Protein AF-A0A6G0VZL3-F1 (afdb_monomer_lite)

Structure (mmCIF, N/CA/C/O backbone):
data_AF-A0A6G0VZL3-F1
#
_entry.id   AF-A0A6G0VZL3-F1
#
loop_
_atom_site.group_PDB
_atom_site.id
_atom_site.type_symbol
_atom_site.label_atom_id
_atom_site.label_alt_id
_atom_site.label_comp_id
_atom_site.label_asym_id
_atom_site.label_entity_id
_atom_site.label_seq_id
_atom_site.pdbx_PDB_ins_code
_atom_site.Cartn_x
_atom_site.Cartn_y
_atom_site.Cartn_z
_atom_site.occupancy
_atom_site.B_iso_or_equiv
_atom_site.auth_seq_id
_atom_site.auth_comp_id
_atom_site.auth_asym_id
_atom_site.auth_atom_id
_atom_site.pdbx_PDB_model_num
ATOM 1 N N . MET A 1 1 ? -15.038 46.737 46.329 1.00 30.20 1 MET A N 1
ATOM 2 C CA . MET A 1 1 ? -15.921 46.418 47.470 1.00 30.20 1 MET A CA 1
ATOM 3 C C . MET A 1 1 ? -16.254 44.936 47.405 1.00 30.20 1 MET A C 1
ATOM 5 O O . MET A 1 1 ? -16.603 44.481 46.324 1.00 30.20 1 MET A O 1
ATOM 9 N N . ASN A 1 2 ? -16.141 44.219 48.527 1.00 24.53 2 ASN A N 1
ATOM 10 C CA . ASN A 1 2 ? -16.920 42.991 48.788 1.00 24.53 2 ASN A CA 1
ATOM 11 C C . ASN A 1 2 ? -18.352 43.444 49.217 1.00 24.53 2 ASN A C 1
ATOM 13 O O . ASN A 1 2 ? -18.581 44.652 49.253 1.00 24.53 2 ASN A O 1
ATOM 17 N N . ILE A 1 3 ? -19.378 42.653 49.559 1.00 25.34 3 ILE A N 1
ATOM 18 C CA . ILE A 1 3 ? -19.582 41.279 50.084 1.00 25.34 3 ILE A CA 1
ATOM 19 C C . ILE A 1 3 ? -21.007 40.865 49.574 1.00 25.34 3 ILE A C 1
ATOM 21 O O . ILE A 1 3 ? -21.801 41.769 49.330 1.00 25.34 3 ILE A O 1
ATOM 25 N N . ASN A 1 4 ? -21.465 39.622 49.350 1.00 24.47 4 ASN A N 1
ATOM 26 C CA . ASN A 1 4 ? -21.020 38.259 49.693 1.00 24.47 4 ASN A CA 1
ATOM 27 C C . ASN A 1 4 ? -21.232 37.268 48.514 1.00 24.47 4 ASN A C 1
ATOM 29 O O . ASN A 1 4 ? -21.628 37.666 47.421 1.00 24.47 4 ASN A O 1
ATOM 33 N N . MET A 1 5 ? -21.027 35.969 48.760 1.00 29.50 5 MET A N 1
ATOM 34 C CA . MET A 1 5 ? -21.657 34.854 48.028 1.00 29.50 5 MET A CA 1
ATOM 35 C C . MET A 1 5 ? -23.050 34.535 48.616 1.00 29.50 5 MET A C 1
ATOM 37 O O . MET A 1 5 ? -23.315 34.920 49.750 1.00 29.50 5 MET A O 1
ATOM 41 N N . ASP A 1 6 ? -23.908 33.799 47.897 1.00 27.42 6 ASP A N 1
ATOM 42 C CA . ASP A 1 6 ? -24.479 32.535 48.412 1.00 27.42 6 ASP A CA 1
ATOM 43 C C . ASP A 1 6 ? -25.372 31.789 47.395 1.00 27.42 6 ASP A C 1
ATOM 45 O O . ASP A 1 6 ? -26.105 32.383 46.612 1.00 27.42 6 ASP A O 1
ATOM 49 N N . ASN A 1 7 ? -25.263 30.457 47.444 1.00 26.42 7 ASN A N 1
ATOM 50 C CA . ASN A 1 7 ? -26.203 29.392 47.048 1.00 26.42 7 ASN A CA 1
ATOM 51 C C . ASN A 1 7 ? -27.332 29.671 46.025 1.00 26.42 7 ASN A C 1
ATOM 53 O O . ASN A 1 7 ? -28.348 30.258 46.376 1.00 26.42 7 ASN A O 1
ATOM 57 N N . VAL A 1 8 ? -27.277 28.989 44.868 1.00 28.73 8 VAL A N 1
ATOM 58 C CA . VAL A 1 8 ? -28.117 27.789 44.613 1.00 28.73 8 VAL A CA 1
ATOM 59 C C . VAL A 1 8 ? -27.324 26.800 43.749 1.00 28.73 8 VAL A C 1
ATOM 61 O O . VAL A 1 8 ? -26.915 27.115 42.634 1.00 28.73 8 VAL A O 1
ATOM 64 N N . SER A 1 9 ? -27.146 25.574 44.237 1.00 28.59 9 SER A N 1
ATOM 65 C CA . SER A 1 9 ? -26.712 24.426 43.435 1.00 28.59 9 SER A CA 1
ATOM 66 C C . SER A 1 9 ? -27.901 23.832 42.674 1.00 28.59 9 SER A C 1
ATOM 68 O O . SER A 1 9 ? -28.906 23.513 43.309 1.00 28.59 9 SER A O 1
ATOM 70 N N . ASN A 1 10 ? -27.795 23.606 41.361 1.00 25.89 10 ASN A N 1
ATOM 71 C CA . ASN A 1 10 ? -28.756 22.747 40.665 1.00 25.89 10 ASN A CA 1
ATOM 72 C C . ASN A 1 10 ? -28.083 21.919 39.557 1.00 25.89 10 ASN A C 1
ATOM 74 O O . ASN A 1 10 ? -27.634 22.450 38.540 1.00 25.89 10 ASN A O 1
ATOM 78 N N . THR A 1 11 ? -27.977 20.612 39.786 1.00 27.34 11 THR A N 1
ATOM 79 C CA . THR A 1 11 ? -27.352 19.637 38.888 1.00 27.34 11 THR A CA 1
ATOM 80 C C . THR A 1 11 ? -28.386 19.060 37.929 1.00 27.34 11 THR A C 1
ATOM 82 O O . THR A 1 11 ? -29.084 18.105 38.263 1.00 27.34 11 THR A O 1
ATOM 85 N N . ASN A 1 12 ? -28.459 19.599 36.710 1.00 27.58 12 ASN A N 1
ATOM 86 C CA . ASN A 1 12 ? -29.264 19.000 35.642 1.00 27.58 12 ASN A CA 1
ATOM 87 C C . ASN A 1 12 ? -28.555 17.766 35.059 1.00 27.58 12 ASN A C 1
ATOM 89 O O . ASN A 1 12 ? -27.941 17.824 33.991 1.00 27.58 12 ASN A O 1
ATOM 93 N N . GLU A 1 13 ? -28.652 16.640 35.764 1.00 26.14 13 GLU A N 1
ATOM 94 C CA . GLU A 1 13 ? -28.339 15.326 35.207 1.00 26.14 13 GLU A CA 1
ATOM 95 C C . GLU A 1 13 ? -29.316 15.007 34.068 1.00 26.14 13 GLU A C 1
ATOM 97 O O . GLU A 1 13 ? -30.516 14.832 34.280 1.00 26.14 13 GLU A O 1
ATOM 102 N N . ILE A 1 14 ? -28.811 14.900 32.835 1.00 27.08 14 ILE A N 1
ATOM 103 C CA . ILE A 1 14 ? -29.608 14.385 31.716 1.00 27.08 14 ILE A CA 1
ATOM 104 C C . ILE A 1 14 ? -29.635 12.860 31.836 1.00 27.08 14 ILE A C 1
ATOM 106 O O . ILE A 1 14 ? -28.826 12.150 31.236 1.00 27.08 14 ILE A O 1
ATOM 110 N N . HIS A 1 15 ? -30.559 12.362 32.659 1.00 25.23 15 HIS A N 1
ATOM 111 C CA . HIS A 1 15 ? -30.769 10.935 32.866 1.00 25.23 15 HIS A CA 1
ATOM 112 C C . HIS A 1 15 ? -31.232 10.286 31.555 1.00 25.23 15 HIS A C 1
ATOM 114 O O . HIS A 1 15 ? -32.381 10.418 31.133 1.00 25.23 15 HIS A O 1
ATOM 120 N N . MET A 1 16 ? -30.319 9.572 30.895 1.00 26.88 16 MET A N 1
ATOM 121 C CA . MET A 1 16 ? -30.614 8.826 29.675 1.00 26.88 16 MET A CA 1
ATOM 122 C C . MET A 1 16 ? -31.465 7.603 30.035 1.00 26.88 16 MET A C 1
ATOM 124 O O . MET A 1 16 ? -30.937 6.585 30.476 1.00 26.88 16 MET A O 1
ATOM 128 N N . GLN A 1 17 ? -32.786 7.729 29.914 1.00 26.56 17 GLN A N 1
ATOM 129 C CA . GLN A 1 17 ? -33.712 6.628 30.175 1.00 26.56 17 GLN A CA 1
ATOM 130 C C . GLN A 1 17 ? -33.553 5.523 29.122 1.00 26.56 17 GLN A C 1
ATOM 132 O O . GLN A 1 17 ? -33.434 5.789 27.924 1.00 26.56 17 GLN A O 1
ATOM 137 N N . SER A 1 18 ? -33.553 4.275 29.585 1.00 28.95 18 SER A N 1
ATOM 138 C CA . SER A 1 18 ? -33.571 3.084 28.740 1.00 28.95 18 SER A CA 1
ATOM 139 C C . SER A 1 18 ? -34.909 2.962 28.012 1.00 28.95 18 SER A C 1
ATOM 141 O O . SER A 1 18 ? -35.965 3.034 28.636 1.00 28.95 18 SER A O 1
ATOM 143 N N . TYR A 1 19 ? -34.869 2.734 26.700 1.00 25.84 19 TYR A N 1
ATOM 144 C CA . TYR A 1 19 ? -36.066 2.410 25.927 1.00 25.84 19 TYR A CA 1
ATOM 145 C C . TYR A 1 19 ? -36.422 0.930 26.114 1.00 25.84 19 TYR A C 1
ATOM 147 O O . TYR A 1 19 ? -35.770 0.065 25.528 1.00 25.84 19 TYR A O 1
ATOM 155 N N . ASP A 1 20 ? -37.460 0.652 26.906 1.00 26.70 20 ASP A N 1
ATOM 156 C CA . ASP A 1 20 ? -38.077 -0.678 26.988 1.00 26.70 20 ASP A CA 1
ATOM 157 C C . ASP A 1 20 ? -38.641 -1.095 25.624 1.00 26.70 20 ASP A C 1
ATOM 159 O O . ASP A 1 20 ? -39.434 -0.373 25.012 1.00 26.70 20 ASP A O 1
ATOM 163 N N . VAL A 1 21 ? -38.287 -2.297 25.167 1.00 32.31 21 VAL A N 1
ATOM 164 C CA . VAL A 1 21 ? -38.702 -2.847 23.862 1.00 32.31 21 VAL A CA 1
ATOM 165 C C . VAL A 1 21 ? -39.960 -3.729 24.004 1.00 32.31 21 VAL A C 1
ATOM 167 O O . VAL A 1 21 ? -40.172 -4.654 23.232 1.00 32.31 21 VAL A O 1
ATOM 170 N N . ASP A 1 22 ? -40.825 -3.421 24.980 1.00 29.67 22 ASP A N 1
ATOM 171 C CA . ASP A 1 22 ? -41.949 -4.278 25.410 1.00 29.67 22 ASP A CA 1
ATOM 172 C C . ASP A 1 22 ? -43.322 -3.566 25.459 1.00 29.67 22 ASP A C 1
ATOM 174 O O . ASP A 1 22 ? -44.226 -3.944 26.207 1.00 29.67 22 ASP A O 1
ATOM 178 N N . LYS A 1 23 ? -43.526 -2.518 24.644 1.00 31.98 23 LYS A N 1
ATOM 179 C CA . LYS A 1 23 ? -44.846 -1.862 24.477 1.00 31.98 23 LYS A CA 1
ATOM 180 C C . LYS A 1 23 ? -45.216 -1.559 23.023 1.00 31.98 23 LYS A C 1
ATOM 182 O O . LYS A 1 23 ? -45.474 -0.414 22.660 1.00 31.98 23 LYS A O 1
ATOM 187 N N . VAL A 1 24 ? -45.356 -2.609 22.214 1.00 28.69 24 VAL A N 1
ATOM 188 C CA . VAL A 1 24 ? -46.152 -2.561 20.973 1.00 28.69 24 VAL A CA 1
ATOM 189 C C . VAL A 1 24 ? -47.329 -3.524 21.105 1.00 28.69 24 VAL A C 1
ATOM 191 O O . VAL A 1 24 ? -47.203 -4.717 20.848 1.00 28.69 24 VAL A O 1
ATOM 194 N N . LYS A 1 25 ? -48.490 -3.002 21.516 1.00 26.22 25 LYS A N 1
ATOM 195 C CA . LYS A 1 25 ? -49.752 -3.744 21.419 1.00 26.22 25 LYS A CA 1
ATOM 196 C C . LYS A 1 25 ? -50.228 -3.718 19.968 1.00 26.22 25 LYS A C 1
ATOM 198 O O . LYS A 1 25 ? -50.640 -2.666 19.488 1.00 26.22 25 LYS A O 1
ATOM 203 N N . PHE A 1 26 ? -50.215 -4.869 19.307 1.00 26.48 26 PHE A N 1
ATOM 204 C CA . PHE A 1 26 ? -51.142 -5.123 18.208 1.00 26.48 26 PHE A CA 1
ATOM 205 C C . PHE A 1 26 ? -52.427 -5.699 18.802 1.00 26.48 26 PHE A C 1
ATOM 207 O O . PHE A 1 26 ? -52.364 -6.599 19.638 1.00 26.48 26 PHE A O 1
ATOM 214 N N . ASN A 1 27 ? -53.577 -5.160 18.397 1.00 25.50 27 ASN A N 1
ATOM 215 C CA . ASN A 1 27 ? -54.857 -5.785 18.705 1.00 25.50 27 ASN A CA 1
ATOM 216 C C . ASN A 1 27 ? -55.031 -7.007 17.797 1.00 25.50 27 ASN A C 1
ATOM 218 O O . ASN A 1 27 ? -54.726 -6.944 16.606 1.00 25.50 27 ASN A O 1
ATOM 222 N N . SER A 1 28 ? -55.506 -8.097 18.384 1.00 27.16 28 SER A N 1
ATOM 223 C CA . SER A 1 28 ? -55.937 -9.312 17.703 1.00 27.16 28 SER A CA 1
ATOM 224 C C . SER A 1 28 ? -57.426 -9.242 17.386 1.00 27.16 28 SER A C 1
ATOM 226 O O . SER A 1 28 ? -58.188 -8.883 18.279 1.00 27.16 28 SER A O 1
ATOM 228 N N . ASP A 1 29 ? -57.808 -9.702 16.200 1.00 26.36 29 ASP A N 1
ATOM 229 C CA . ASP A 1 29 ? -59.111 -10.309 15.921 1.00 26.36 29 ASP A CA 1
ATOM 230 C C . ASP A 1 29 ? -58.825 -11.523 15.005 1.00 26.36 29 ASP A C 1
ATOM 232 O O . ASP A 1 29 ? -58.351 -11.320 13.889 1.00 26.36 29 ASP A O 1
ATOM 236 N N . ASP A 1 30 ? -59.014 -12.731 15.554 1.00 30.23 30 ASP A N 1
ATOM 237 C CA . ASP A 1 30 ? -59.263 -14.079 14.979 1.00 30.23 30 ASP A CA 1
ATOM 238 C C . ASP A 1 30 ? -58.441 -14.593 13.753 1.00 30.23 30 ASP A C 1
ATOM 240 O O . ASP A 1 30 ? -58.058 -13.861 12.847 1.00 30.23 30 ASP A O 1
ATOM 244 N N . ASP A 1 31 ? -58.077 -15.878 13.622 1.00 28.98 31 ASP A N 1
ATOM 245 C CA . ASP A 1 31 ? -58.579 -17.124 14.238 1.00 28.98 31 ASP A CA 1
ATOM 246 C C . ASP A 1 31 ? -57.445 -18.029 14.793 1.00 28.98 31 ASP A C 1
ATOM 248 O O . ASP A 1 31 ? -56.284 -17.941 14.378 1.00 28.98 31 ASP A O 1
ATOM 252 N N . GLU A 1 32 ? -57.781 -18.957 15.697 1.00 31.05 32 GLU A N 1
ATOM 253 C CA . GLU A 1 32 ? -56.842 -19.933 16.285 1.00 31.05 32 GLU A CA 1
ATOM 254 C C . GLU A 1 32 ? -56.638 -21.208 15.435 1.00 31.05 32 GLU A C 1
ATOM 256 O O . GLU A 1 32 ? -57.596 -21.754 14.893 1.00 31.05 32 GLU A O 1
ATO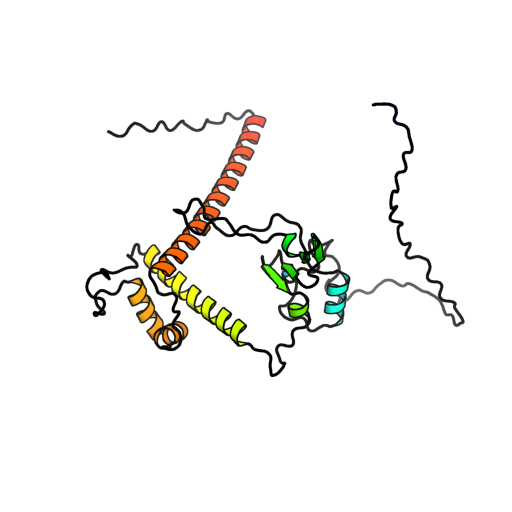M 261 N N . ASN A 1 33 ? -55.438 -21.819 15.499 1.00 26.55 33 ASN A N 1
ATOM 262 C CA . ASN A 1 33 ? -55.341 -23.188 16.049 1.00 26.55 33 ASN A CA 1
ATOM 263 C C . ASN A 1 33 ? -53.921 -23.611 16.508 1.00 26.55 33 ASN A C 1
ATOM 265 O O . ASN A 1 33 ? -53.009 -23.729 15.697 1.00 26.55 33 ASN A O 1
ATOM 269 N N . SER A 1 34 ? -53.808 -23.910 17.808 1.00 27.92 34 SER A N 1
ATOM 270 C CA . SER A 1 34 ? -52.896 -24.841 18.510 1.00 27.92 34 SER A CA 1
ATOM 271 C C . SER A 1 34 ? -51.388 -24.947 18.176 1.00 27.92 34 SER A C 1
ATOM 273 O O . SER A 1 34 ? -50.944 -25.244 17.069 1.00 27.92 34 SER A O 1
ATOM 275 N N . LEU A 1 35 ? -50.585 -24.864 19.244 1.00 29.64 35 LEU A N 1
ATOM 276 C CA . LEU A 1 35 ? -49.149 -25.158 19.294 1.00 29.64 35 LEU A CA 1
ATOM 277 C C . LEU A 1 35 ? -48.867 -26.655 19.512 1.00 29.64 35 LEU A C 1
ATOM 279 O O . LEU A 1 35 ? -49.327 -27.224 20.499 1.00 29.64 35 LEU A O 1
ATOM 283 N N . VAL A 1 36 ? -47.941 -27.236 18.740 1.00 23.78 36 VAL A N 1
ATOM 284 C CA . VAL A 1 36 ? -47.080 -28.334 19.229 1.00 23.78 36 VAL A CA 1
ATOM 285 C C . VAL A 1 36 ? -45.640 -28.112 18.762 1.00 23.78 36 VAL A C 1
ATOM 287 O O . VAL A 1 36 ? -45.358 -28.092 17.568 1.00 23.78 36 VAL A O 1
ATOM 290 N N . LEU A 1 37 ? -44.713 -27.986 19.714 1.00 28.03 37 LEU A N 1
ATOM 291 C CA . LEU A 1 37 ? -43.274 -28.063 19.455 1.00 28.03 37 LEU A CA 1
ATOM 292 C C . LEU A 1 37 ? -42.836 -29.534 19.478 1.00 28.03 37 LEU A C 1
ATOM 294 O O . LEU A 1 37 ? -42.772 -30.136 20.549 1.00 28.03 37 LEU A O 1
ATOM 298 N N . SER A 1 38 ? -42.488 -30.100 18.322 1.00 23.31 38 SER A N 1
ATOM 299 C CA . SER A 1 38 ? -41.781 -31.383 18.226 1.00 23.31 38 SER A CA 1
ATOM 300 C C . SER A 1 38 ? -40.348 -31.170 17.725 1.00 23.31 38 SER A C 1
ATOM 302 O O . SER A 1 38 ? -40.099 -30.531 16.706 1.00 23.31 38 SER A O 1
ATOM 304 N N . TYR A 1 39 ? -39.383 -31.675 18.492 1.00 27.69 39 TYR A N 1
ATOM 305 C CA . TYR A 1 39 ? -37.952 -31.621 18.180 1.00 27.69 39 TYR A CA 1
ATOM 306 C C . TYR A 1 39 ? -37.543 -32.812 17.287 1.00 27.69 39 TYR A C 1
ATOM 308 O O . TYR A 1 39 ? -38.234 -33.829 17.278 1.00 27.69 39 TYR A O 1
ATOM 316 N N . SER A 1 40 ? -36.382 -32.723 16.618 1.00 25.64 40 SER A N 1
ATOM 317 C CA . SER A 1 40 ? -35.859 -33.649 15.580 1.00 25.64 40 SER A CA 1
ATOM 318 C C . SER A 1 40 ? -36.644 -33.636 14.246 1.00 25.64 40 SER A C 1
ATOM 320 O O . SER A 1 40 ? -37.841 -33.386 14.224 1.00 25.64 40 SER A O 1
ATOM 322 N N . SER A 1 41 ? -36.030 -33.833 13.071 1.00 27.77 41 SER A N 1
ATOM 323 C CA . SER A 1 41 ? -34.711 -34.430 12.764 1.00 27.77 41 SER A CA 1
ATOM 324 C C . SER A 1 41 ? -33.693 -33.475 12.109 1.00 27.77 41 SER A C 1
ATOM 326 O O . SER A 1 41 ? -34.048 -32.401 11.635 1.00 27.77 41 SER A O 1
ATOM 328 N N . ILE A 1 42 ? -32.410 -33.873 12.099 1.00 35.28 42 ILE A N 1
ATOM 329 C CA . ILE A 1 42 ? -31.257 -33.046 11.690 1.00 35.28 42 ILE A CA 1
ATOM 330 C C . ILE A 1 42 ? -30.569 -33.608 10.429 1.00 35.28 42 ILE A C 1
ATOM 332 O O . ILE A 1 42 ? -29.870 -34.614 10.516 1.00 35.28 42 ILE A O 1
ATOM 336 N N . SER A 1 43 ? -30.707 -32.896 9.306 1.00 30.80 43 SER A N 1
ATOM 337 C CA . SER A 1 43 ? -29.836 -32.873 8.106 1.00 30.80 43 SER A CA 1
ATOM 338 C C . SER A 1 43 ? -30.459 -31.879 7.098 1.00 30.80 43 SER A C 1
ATOM 340 O O . SER A 1 43 ? -31.668 -31.896 6.907 1.00 30.80 43 SER A O 1
ATOM 342 N N . ASP A 1 44 ? -29.783 -30.915 6.460 1.00 29.42 44 ASP A N 1
ATOM 343 C CA . ASP A 1 44 ? -28.348 -30.631 6.318 1.00 29.42 44 ASP A CA 1
ATOM 344 C C . ASP A 1 44 ? -28.032 -29.126 6.499 1.00 29.42 44 ASP A C 1
ATOM 346 O O . ASP A 1 44 ? -27.878 -28.378 5.531 1.00 29.42 44 ASP A O 1
ATOM 350 N N . VAL A 1 45 ? -27.884 -28.650 7.742 1.00 32.06 45 VAL A N 1
ATOM 351 C CA . VAL A 1 45 ? -27.449 -27.263 8.016 1.00 32.06 45 VAL A CA 1
ATOM 352 C C . VAL A 1 45 ? -25.987 -27.241 8.458 1.00 32.06 45 VAL A C 1
ATOM 354 O O . VAL A 1 45 ? -25.676 -27.369 9.641 1.00 32.06 45 VAL A O 1
ATOM 357 N N . LYS A 1 46 ? -25.067 -27.020 7.509 1.00 33.56 46 LYS A N 1
ATOM 358 C CA . LYS A 1 46 ? -23.655 -26.730 7.817 1.00 33.56 46 LYS A CA 1
ATOM 359 C C . LYS A 1 46 ? -23.481 -25.288 8.309 1.00 33.56 46 LYS A C 1
ATOM 361 O O . LYS A 1 46 ? -23.119 -24.395 7.552 1.00 33.56 46 LYS A O 1
ATOM 366 N N . THR A 1 47 ? -23.761 -25.115 9.599 1.00 34.81 47 THR A N 1
ATOM 367 C CA . THR A 1 47 ? -23.125 -24.176 10.540 1.00 34.81 47 THR A CA 1
ATOM 368 C C . THR A 1 47 ? -22.838 -22.753 10.037 1.00 34.81 47 THR A C 1
ATOM 370 O O . THR A 1 47 ? -21.727 -22.442 9.624 1.00 34.81 47 THR A O 1
ATOM 373 N N . TYR A 1 48 ? -23.805 -21.848 10.223 1.00 38.78 48 TYR A N 1
ATOM 374 C CA . TYR A 1 48 ? -23.581 -20.392 10.215 1.00 38.78 48 TYR A CA 1
ATOM 375 C C . TYR A 1 48 ? -24.342 -19.694 11.358 1.00 38.78 48 TYR A C 1
ATOM 377 O O . TYR A 1 48 ? -25.169 -18.815 11.127 1.00 38.78 48 TYR A O 1
ATOM 385 N N . ASN A 1 49 ? -24.088 -20.122 12.602 1.00 45.34 49 ASN A N 1
ATOM 386 C CA . ASN A 1 49 ? -24.488 -19.395 13.818 1.00 45.34 49 ASN A CA 1
ATOM 387 C C . ASN A 1 49 ? -23.743 -19.931 15.065 1.00 45.34 49 ASN A C 1
ATOM 389 O O . ASN A 1 49 ? -24.336 -20.587 15.915 1.00 45.34 49 ASN A O 1
ATOM 393 N N . SER A 1 50 ? -22.426 -19.698 15.160 1.00 44.84 50 SER A N 1
ATOM 394 C CA . SER A 1 50 ? -21.656 -19.963 16.393 1.00 44.84 50 SER A CA 1
ATOM 395 C C . SER A 1 50 ? -20.343 -19.161 16.502 1.00 44.84 50 SER A C 1
ATOM 397 O O . SER A 1 50 ? -19.401 -19.619 17.145 1.00 44.84 50 SER A O 1
ATOM 399 N N . ASP A 1 51 ? -20.271 -17.963 15.913 1.00 40.97 51 ASP A N 1
ATOM 400 C CA . ASP A 1 51 ? -19.147 -17.043 16.142 1.00 40.97 51 ASP A CA 1
ATOM 401 C C . ASP A 1 51 ? -19.556 -15.939 17.121 1.00 40.97 51 ASP A C 1
ATOM 403 O O . ASP A 1 51 ? -20.384 -15.072 16.826 1.00 40.97 51 ASP A O 1
ATOM 407 N N . LEU A 1 52 ? -18.960 -15.995 18.312 1.00 40.38 52 LEU A N 1
ATOM 408 C CA . LEU A 1 52 ? -19.096 -15.008 19.380 1.00 40.38 52 LEU A CA 1
ATOM 409 C C . LEU A 1 52 ? -18.684 -13.614 18.893 1.00 40.38 52 LEU A C 1
ATOM 411 O O . LEU A 1 52 ? -17.583 -13.462 18.375 1.00 40.38 52 LEU A O 1
ATOM 415 N N . ILE A 1 53 ? -19.536 -12.608 19.142 1.00 52.69 53 ILE A N 1
ATOM 416 C CA . ILE A 1 53 ? -19.208 -11.177 19.355 1.00 52.69 53 ILE A CA 1
ATOM 417 C C . ILE A 1 53 ? -17.905 -10.715 18.659 1.00 52.69 53 ILE A C 1
ATOM 419 O O . ILE A 1 53 ? -16.971 -10.241 19.309 1.00 52.69 53 ILE A O 1
ATOM 423 N N . THR A 1 54 ? -17.793 -10.889 17.334 1.00 67.69 54 THR A N 1
ATOM 424 C CA . THR A 1 54 ? -16.498 -10.641 16.676 1.00 67.69 54 THR A CA 1
ATOM 425 C C . THR A 1 54 ? -16.187 -9.147 16.707 1.00 67.69 54 THR A C 1
ATOM 427 O O . THR A 1 54 ? -17.009 -8.327 16.288 1.00 67.69 54 THR A O 1
ATOM 430 N N . ALA A 1 55 ? -15.001 -8.778 17.199 1.00 84.69 55 ALA A N 1
ATOM 431 C CA . ALA A 1 55 ? -14.585 -7.382 17.276 1.00 84.69 55 ALA A CA 1
ATOM 432 C C . ALA A 1 55 ? -14.696 -6.730 15.889 1.00 84.69 55 ALA A C 1
ATOM 434 O O . ALA A 1 55 ? -14.136 -7.241 14.920 1.00 84.69 55 ALA A O 1
ATOM 435 N N . PHE A 1 56 ? -15.448 -5.629 15.795 1.00 90.94 56 PHE A N 1
ATOM 436 C CA . PHE A 1 56 ? -15.777 -4.935 14.541 1.00 90.94 56 PHE A CA 1
ATOM 437 C C . PHE A 1 56 ? -16.555 -5.831 13.541 1.00 90.94 56 PHE A C 1
ATOM 439 O O . PHE A 1 56 ? -16.013 -6.263 12.522 1.00 90.94 56 PHE A O 1
ATOM 446 N N . PRO A 1 57 ? -17.837 -6.159 13.804 1.00 91.56 57 PRO A N 1
ATOM 447 C CA . PRO A 1 57 ? -18.599 -7.122 12.996 1.00 91.56 57 PRO A CA 1
ATOM 448 C C . PRO A 1 57 ? -18.929 -6.622 11.577 1.00 91.56 57 PRO A C 1
ATOM 450 O O . PRO A 1 57 ? -19.207 -7.424 10.691 1.00 91.56 57 PRO A O 1
ATOM 453 N N . THR A 1 58 ? -18.874 -5.308 11.343 1.00 94.12 58 THR A N 1
ATOM 454 C CA . THR A 1 58 ? -19.080 -4.667 10.032 1.00 94.12 58 THR A CA 1
ATOM 455 C C . THR A 1 58 ? -17.775 -4.328 9.306 1.00 94.12 58 THR A C 1
ATOM 457 O O . THR A 1 58 ? -17.797 -3.601 8.307 1.00 94.12 58 THR A O 1
ATOM 460 N N . ASP A 1 59 ? -16.633 -4.852 9.772 1.00 94.44 59 ASP A N 1
ATOM 461 C CA . ASP A 1 59 ? -15.355 -4.697 9.078 1.00 94.44 59 ASP A CA 1
ATOM 462 C C . ASP A 1 59 ? -15.420 -5.333 7.684 1.00 94.44 59 ASP A C 1
ATOM 464 O O . ASP A 1 59 ? -15.650 -6.533 7.524 1.00 94.44 59 ASP A O 1
ATOM 468 N N . ARG A 1 60 ? -15.170 -4.510 6.663 1.00 94.56 60 ARG A N 1
ATOM 469 C CA . ARG A 1 60 ? -15.097 -4.910 5.256 1.00 94.56 60 ARG A CA 1
ATOM 470 C C . ARG A 1 60 ? -14.187 -6.119 4.988 1.00 94.56 60 ARG A C 1
ATOM 472 O O . ARG A 1 60 ? -14.440 -6.821 4.011 1.00 94.56 60 ARG A O 1
ATOM 479 N N . GLY A 1 61 ? -13.146 -6.356 5.788 1.00 92.94 61 GLY A N 1
ATOM 480 C CA . GLY A 1 61 ? -12.242 -7.500 5.610 1.00 92.94 61 GLY A CA 1
ATOM 481 C C . GLY A 1 61 ? -12.914 -8.865 5.757 1.00 92.94 61 GLY A C 1
ATOM 482 O O . GLY A 1 61 ? -12.483 -9.822 5.119 1.00 92.94 61 GLY A O 1
ATOM 483 N N . LYS A 1 62 ? -14.029 -8.934 6.492 1.00 93.00 62 LYS A N 1
ATOM 484 C CA . LYS A 1 62 ? -14.805 -10.161 6.746 1.00 93.00 62 LYS A CA 1
ATOM 485 C C . LYS A 1 62 ? -15.748 -10.549 5.601 1.00 93.00 62 LYS A C 1
ATOM 487 O O . LYS A 1 62 ? -16.531 -11.487 5.731 1.00 93.00 62 LYS A O 1
ATOM 492 N N . PHE A 1 63 ? -15.711 -9.823 4.483 1.00 93.75 63 PHE A N 1
ATOM 493 C CA . PHE A 1 63 ? -16.669 -9.946 3.386 1.00 93.75 63 PHE A CA 1
ATOM 494 C C . PHE A 1 63 ? -15.991 -9.912 2.008 1.00 93.75 63 PHE A C 1
ATOM 496 O O . PHE A 1 63 ? -14.879 -9.417 1.831 1.00 93.75 63 PHE A O 1
ATOM 503 N N . SER A 1 64 ? -16.711 -10.374 0.984 1.00 90.12 64 SER A N 1
ATOM 504 C CA . SER A 1 64 ? -16.292 -10.267 -0.417 1.00 90.12 64 SER A CA 1
ATOM 505 C C . SER A 1 64 ? -16.143 -8.805 -0.881 1.00 90.12 64 SER A C 1
ATOM 507 O O . SER A 1 64 ? -16.871 -7.911 -0.440 1.00 90.12 64 SER A O 1
ATOM 509 N N . GLU A 1 65 ? -15.234 -8.540 -1.839 1.00 85.31 65 GLU A N 1
ATOM 510 C CA . GLU A 1 65 ? -14.967 -7.166 -2.322 1.00 85.31 65 GLU A CA 1
ATOM 511 C C . GLU A 1 65 ? -16.229 -6.472 -2.874 1.00 85.31 65 GLU A C 1
ATOM 513 O O . GLU A 1 65 ? -16.355 -5.247 -2.785 1.00 85.31 65 GLU A O 1
ATOM 518 N N . THR A 1 66 ? -17.151 -7.273 -3.418 1.00 87.44 66 THR A N 1
ATOM 519 C CA . THR A 1 66 ? -18.494 -6.880 -3.852 1.00 87.44 66 THR A CA 1
ATOM 520 C C . THR A 1 66 ? -19.528 -7.697 -3.079 1.00 87.44 66 THR A C 1
ATOM 522 O O . THR A 1 66 ? -19.417 -8.922 -3.011 1.00 87.44 66 THR A O 1
ATOM 525 N N . ILE A 1 67 ? -20.553 -7.035 -2.537 1.00 90.88 67 ILE A N 1
ATOM 526 C CA . ILE A 1 67 ? -21.729 -7.685 -1.943 1.00 90.88 67 ILE A CA 1
ATOM 527 C C . ILE A 1 67 ? -22.913 -7.517 -2.898 1.00 90.88 67 ILE A C 1
ATOM 529 O O . ILE A 1 67 ? -23.259 -6.394 -3.269 1.00 90.88 67 ILE A O 1
ATOM 533 N N . ASN A 1 68 ? -23.569 -8.624 -3.251 1.00 89.62 68 ASN A N 1
ATOM 534 C CA . ASN A 1 68 ? -24.775 -8.620 -4.092 1.00 89.62 68 ASN A CA 1
ATOM 535 C C . ASN A 1 68 ? -26.071 -8.754 -3.270 1.00 89.62 68 ASN A C 1
ATOM 537 O O . ASN A 1 68 ? -27.087 -8.170 -3.629 1.00 89.62 68 ASN A O 1
ATOM 541 N N . ASN A 1 69 ? -26.037 -9.473 -2.143 1.00 93.06 69 ASN A N 1
ATOM 542 C CA . ASN A 1 69 ? -27.213 -9.743 -1.311 1.00 93.06 69 ASN A CA 1
ATOM 543 C C . ASN A 1 69 ? -27.707 -8.470 -0.587 1.00 93.06 69 ASN A C 1
ATOM 545 O O . ASN A 1 69 ? -27.007 -7.921 0.266 1.00 93.06 69 ASN A O 1
ATOM 549 N N . ALA A 1 70 ? -28.922 -8.013 -0.909 1.00 93.94 70 ALA A N 1
ATOM 550 C CA . ALA A 1 70 ? -29.515 -6.800 -0.340 1.00 93.94 70 ALA A CA 1
ATOM 551 C C . ALA A 1 70 ? -29.810 -6.910 1.169 1.00 93.94 70 ALA A C 1
ATOM 553 O O . ALA A 1 70 ? -29.585 -5.950 1.908 1.00 93.94 70 ALA A O 1
ATOM 554 N N . ASN A 1 71 ? -30.231 -8.085 1.648 1.00 95.56 71 ASN A N 1
ATOM 555 C CA . ASN A 1 71 ? -30.484 -8.325 3.072 1.00 95.56 71 ASN A CA 1
ATOM 556 C C . ASN A 1 71 ? -29.183 -8.266 3.885 1.00 95.56 71 ASN A C 1
ATOM 558 O O . ASN A 1 71 ? -29.181 -7.733 4.994 1.00 95.56 71 ASN A O 1
ATOM 562 N N . LEU A 1 72 ? -28.060 -8.726 3.319 1.00 94.38 72 LEU A N 1
ATOM 563 C CA . LEU A 1 72 ? -26.743 -8.578 3.946 1.00 94.38 72 LEU A CA 1
ATOM 564 C C . LEU A 1 72 ? -26.312 -7.104 4.025 1.00 94.38 72 LEU A C 1
ATOM 566 O O . LEU A 1 72 ? -25.885 -6.664 5.089 1.00 94.38 72 LEU A O 1
ATOM 570 N N . LYS A 1 73 ? -26.502 -6.312 2.956 1.00 95.31 73 LYS A N 1
ATOM 571 C CA . LYS A 1 73 ? -26.251 -4.854 2.998 1.00 95.31 73 LYS A CA 1
ATOM 572 C C . LYS A 1 73 ? -27.088 -4.174 4.080 1.00 95.31 73 LYS A C 1
ATOM 574 O O . LYS A 1 73 ? -26.551 -3.389 4.855 1.00 95.31 73 LYS A O 1
ATOM 579 N N . ARG A 1 74 ? -28.382 -4.510 4.171 1.00 94.88 74 ARG A N 1
ATOM 580 C CA . ARG A 1 74 ? -29.285 -3.969 5.199 1.00 94.88 74 ARG A CA 1
ATOM 581 C C . ARG A 1 74 ? -28.816 -4.336 6.610 1.00 94.88 74 ARG A C 1
ATOM 583 O O . ARG A 1 74 ? -28.780 -3.454 7.458 1.00 94.88 74 ARG A O 1
ATOM 590 N N . LYS A 1 75 ? -28.396 -5.586 6.852 1.00 94.62 75 LYS A N 1
ATOM 591 C CA . LYS A 1 75 ? -27.817 -6.007 8.142 1.00 94.62 75 LYS A CA 1
ATOM 592 C C . LYS A 1 75 ? -26.556 -5.211 8.498 1.00 94.62 75 LYS A C 1
ATOM 594 O O . LYS A 1 75 ? -26.485 -4.696 9.605 1.00 94.62 75 LYS A O 1
ATOM 599 N N . ILE A 1 76 ? -25.608 -5.055 7.568 1.00 94.31 76 ILE A N 1
ATOM 600 C CA . ILE A 1 76 ? -24.373 -4.276 7.795 1.00 94.31 76 ILE A CA 1
ATOM 601 C C . ILE A 1 76 ? -24.706 -2.830 8.197 1.00 94.31 76 ILE A C 1
ATOM 603 O O . ILE A 1 76 ? -24.195 -2.340 9.198 1.00 94.31 76 ILE A O 1
ATOM 607 N N . ILE A 1 77 ? -25.623 -2.177 7.479 1.00 93.19 77 ILE A N 1
ATOM 608 C CA . ILE A 1 77 ? -26.025 -0.785 7.751 1.00 93.19 77 ILE A CA 1
ATOM 609 C C . ILE A 1 77 ? -26.745 -0.644 9.101 1.00 93.19 77 ILE A C 1
ATOM 611 O O . ILE A 1 77 ? -26.555 0.358 9.783 1.00 93.19 77 ILE A O 1
ATOM 615 N N . LEU A 1 78 ? -27.540 -1.642 9.506 1.00 92.75 78 LEU A N 1
ATOM 616 C CA . LEU A 1 78 ? -28.220 -1.657 10.808 1.00 92.75 78 LEU A CA 1
ATOM 617 C C . LEU A 1 78 ? -27.257 -1.877 11.989 1.00 92.75 78 LEU A C 1
ATOM 619 O O . LEU A 1 78 ? -27.496 -1.327 13.058 1.00 92.75 78 LEU A O 1
ATOM 623 N N . PHE A 1 79 ? -26.166 -2.631 11.803 1.00 92.00 79 PHE A N 1
ATOM 624 C CA . PHE A 1 79 ? -25.077 -2.717 12.790 1.00 92.00 79 PHE A CA 1
ATOM 625 C C . PHE A 1 79 ? -24.194 -1.456 12.819 1.00 92.00 79 PHE A C 1
ATOM 627 O O . PHE A 1 79 ? -23.597 -1.147 13.848 1.00 92.00 79 PHE A O 1
ATOM 634 N N . GLY A 1 80 ? -24.124 -0.722 11.707 1.00 90.81 80 GLY A N 1
ATOM 635 C CA . GLY A 1 80 ? -23.449 0.567 11.607 1.00 90.81 80 GLY A CA 1
ATOM 636 C C . GLY A 1 80 ? -21.966 0.505 11.199 1.00 90.81 80 GLY A C 1
ATOM 637 O O . GLY A 1 80 ? -21.354 -0.566 11.131 1.00 90.81 80 GLY A O 1
ATOM 638 N N . PRO A 1 81 ? -21.370 1.674 10.905 1.00 93.38 81 PRO A N 1
ATOM 639 C CA . PRO A 1 81 ? -20.075 1.780 10.238 1.00 93.38 81 PRO A CA 1
ATOM 640 C C . PRO A 1 81 ? -18.903 1.304 11.103 1.00 93.38 81 PRO A C 1
ATOM 642 O O . PRO A 1 81 ? -18.751 1.721 12.253 1.00 93.38 81 PRO A O 1
ATOM 645 N N . CYS A 1 82 ? -18.007 0.510 10.510 1.00 94.94 82 CYS A N 1
ATOM 646 C CA . CYS A 1 82 ? -16.793 0.020 11.162 1.00 94.94 82 CYS A CA 1
ATOM 647 C C . CYS A 1 82 ? -15.828 1.172 11.497 1.00 94.94 82 CYS A C 1
ATOM 649 O O . CYS A 1 82 ? -15.072 1.662 10.648 1.00 94.94 82 CYS A O 1
ATOM 651 N N . LYS A 1 83 ? -15.881 1.622 12.755 1.00 95.25 83 LYS A N 1
ATOM 652 C CA . LYS A 1 83 ? -15.117 2.755 13.295 1.00 95.25 83 LYS A CA 1
ATOM 653 C C . LYS A 1 83 ? -14.362 2.348 14.565 1.00 95.25 83 LYS A C 1
ATOM 655 O O . LYS A 1 83 ? -14.711 2.805 15.652 1.00 95.25 83 LYS A O 1
ATOM 660 N N . PRO A 1 84 ? -13.337 1.483 14.454 1.00 94.62 84 PRO A N 1
ATOM 661 C CA . PRO A 1 84 ? -12.490 1.118 15.585 1.00 94.62 84 PRO A CA 1
ATOM 662 C C . PRO A 1 84 ? -11.871 2.359 16.241 1.00 94.62 84 PRO A C 1
ATOM 664 O O . PRO A 1 84 ? -11.485 3.307 15.550 1.00 94.62 84 PRO A O 1
ATOM 667 N N . ASN A 1 85 ? -11.743 2.329 17.570 1.00 92.56 85 ASN A N 1
ATOM 668 C CA . ASN A 1 85 ? -10.982 3.297 18.360 1.00 92.56 85 ASN A CA 1
ATOM 669 C C . ASN A 1 85 ? -9.767 2.585 18.974 1.00 92.56 85 ASN A C 1
ATOM 671 O O . ASN A 1 85 ? -9.770 2.213 20.144 1.00 92.56 85 ASN A O 1
ATOM 675 N N . ILE A 1 86 ? -8.767 2.325 18.132 1.00 90.38 86 ILE A N 1
ATOM 676 C CA . ILE A 1 86 ? -7.563 1.548 18.455 1.00 90.38 86 ILE A CA 1
ATOM 677 C C . ILE A 1 86 ? -6.306 2.409 18.295 1.00 90.38 86 ILE A C 1
ATOM 679 O O . ILE A 1 86 ? -6.342 3.465 17.660 1.00 90.38 86 ILE A O 1
ATOM 683 N N . LYS A 1 87 ? -5.164 1.934 18.804 1.00 90.31 87 LYS A N 1
ATOM 684 C CA . LYS A 1 87 ? -3.851 2.466 18.413 1.00 90.31 87 LYS A CA 1
ATOM 685 C C . LYS A 1 87 ? -3.579 2.052 16.963 1.00 90.31 87 LYS A C 1
ATOM 687 O O . LYS A 1 87 ? -3.104 0.949 16.710 1.00 90.31 87 LYS A O 1
ATOM 692 N N . PHE A 1 88 ? -3.945 2.913 16.017 1.00 90.44 88 PHE A N 1
ATOM 693 C CA . PHE A 1 88 ? -3.777 2.644 14.590 1.00 90.44 88 PHE A CA 1
ATOM 694 C C . PHE A 1 88 ? -2.299 2.423 14.225 1.00 90.44 88 PHE A C 1
ATOM 696 O O . PHE A 1 88 ? -1.426 3.090 14.791 1.00 90.44 88 PHE A O 1
ATOM 703 N N . PRO A 1 89 ? -1.997 1.533 13.261 1.00 85.75 89 PRO A N 1
ATOM 704 C CA . PRO A 1 89 ? -0.650 1.372 12.733 1.00 85.75 89 PRO A CA 1
ATOM 705 C C . PRO A 1 89 ? -0.053 2.699 12.250 1.00 85.75 89 PRO A C 1
ATOM 707 O O . PRO A 1 89 ? -0.697 3.484 11.549 1.00 85.75 89 PRO A O 1
ATOM 710 N N . VAL A 1 90 ? 1.192 2.953 12.644 1.00 80.69 90 VAL A N 1
ATOM 711 C CA . VAL A 1 90 ? 2.029 4.026 12.099 1.00 80.69 90 VAL A CA 1
ATOM 712 C C . VAL A 1 90 ? 2.733 3.532 10.842 1.00 80.69 90 VAL A C 1
ATOM 714 O O . VAL A 1 90 ? 3.192 2.392 10.782 1.00 80.69 90 VAL A O 1
ATOM 717 N N . ASN A 1 91 ? 2.842 4.402 9.842 1.00 69.62 91 ASN A N 1
ATOM 718 C CA . ASN A 1 91 ? 3.754 4.189 8.729 1.00 69.62 91 ASN A CA 1
ATOM 719 C C . ASN A 1 91 ? 5.191 4.106 9.261 1.00 69.62 91 ASN A C 1
ATOM 721 O O . ASN A 1 91 ? 5.567 4.857 10.164 1.00 69.62 91 ASN A O 1
ATOM 725 N N . ALA A 1 92 ? 5.997 3.246 8.639 1.00 63.16 92 ALA A N 1
ATOM 726 C CA . ALA A 1 92 ? 7.441 3.231 8.823 1.00 63.16 92 ALA A CA 1
ATOM 727 C C . ALA A 1 92 ? 8.037 4.642 8.636 1.00 63.16 92 ALA A C 1
ATOM 729 O O . ALA A 1 92 ? 7.590 5.395 7.766 1.00 63.16 92 ALA A O 1
ATOM 730 N N . VAL A 1 93 ? 9.039 4.994 9.449 1.00 61.12 93 VAL A N 1
ATOM 731 C CA . VAL A 1 93 ? 9.839 6.216 9.260 1.00 61.12 93 VAL A CA 1
ATOM 732 C C . VAL A 1 93 ? 10.526 6.112 7.898 1.00 61.12 93 VAL A C 1
ATOM 734 O O . VAL A 1 93 ? 11.255 5.156 7.654 1.00 61.12 93 VAL A O 1
ATOM 737 N N . THR A 1 94 ? 10.247 7.032 6.978 1.00 51.66 94 THR A N 1
ATOM 738 C CA . THR A 1 94 ? 10.643 6.854 5.568 1.00 51.66 94 THR A CA 1
ATOM 739 C C . THR A 1 94 ? 12.070 7.293 5.260 1.00 51.66 94 THR A C 1
ATOM 741 O O . THR A 1 94 ? 12.551 7.000 4.177 1.00 51.66 94 THR A O 1
ATOM 744 N N . ASN A 1 95 ? 12.721 7.993 6.194 1.00 52.97 95 ASN A N 1
ATOM 745 C CA . ASN A 1 95 ? 14.038 8.602 6.042 1.00 52.97 95 ASN A CA 1
ATOM 746 C C . ASN A 1 95 ? 14.843 8.304 7.322 1.00 52.97 95 ASN A C 1
ATOM 748 O O . ASN A 1 95 ? 14.332 8.571 8.410 1.00 52.97 95 ASN A O 1
ATOM 752 N N . PHE A 1 96 ? 16.082 7.815 7.228 1.00 51.53 96 PHE A N 1
ATOM 753 C CA . PHE A 1 96 ? 16.953 7.667 8.411 1.00 51.53 96 PHE A CA 1
ATOM 754 C C . PHE A 1 96 ? 17.652 8.978 8.806 1.00 51.53 96 PHE A C 1
ATOM 756 O O . PHE A 1 96 ? 17.829 9.239 9.993 1.00 51.53 96 PHE A O 1
ATOM 763 N N . ASP A 1 97 ? 17.968 9.828 7.824 1.00 50.47 97 ASP A N 1
ATOM 764 C CA . ASP A 1 97 ? 18.741 11.065 8.024 1.00 50.47 97 ASP A CA 1
ATOM 765 C C . ASP A 1 97 ? 17.886 12.296 8.390 1.00 50.47 97 ASP A C 1
ATOM 767 O O . ASP A 1 97 ? 18.418 13.346 8.749 1.00 50.47 97 ASP A O 1
ATOM 771 N N . ASP A 1 98 ? 16.554 12.199 8.307 1.00 54.94 98 ASP A N 1
ATOM 772 C CA . ASP A 1 98 ? 15.638 13.302 8.622 1.00 54.94 98 ASP A CA 1
ATOM 773 C C . ASP A 1 98 ? 15.025 13.124 10.017 1.00 54.94 98 ASP A C 1
ATOM 775 O O . ASP A 1 98 ? 14.009 12.453 10.211 1.00 54.94 98 ASP A O 1
ATOM 779 N N . SER A 1 99 ? 15.626 13.799 10.996 1.00 56.41 99 SER A N 1
ATOM 780 C CA . SER A 1 99 ? 15.164 13.843 12.388 1.00 56.41 99 SER A CA 1
ATOM 781 C C . SER A 1 99 ? 13.775 14.478 12.580 1.00 56.41 99 SER A C 1
ATOM 783 O O . SER A 1 99 ? 13.216 14.392 13.675 1.00 56.41 99 SER A O 1
ATOM 785 N N . ASN A 1 100 ? 13.183 15.066 11.533 1.00 56.81 100 ASN A N 1
ATOM 786 C CA . ASN A 1 100 ? 11.820 15.603 11.523 1.00 56.81 100 ASN A CA 1
ATOM 787 C C . ASN A 1 100 ? 10.825 14.732 10.725 1.00 56.81 100 ASN A C 1
ATOM 789 O O . ASN A 1 100 ? 9.669 15.141 10.561 1.00 56.81 100 ASN A O 1
ATOM 793 N N . ALA A 1 101 ? 11.218 13.530 10.272 1.00 58.88 101 ALA A N 1
ATOM 794 C CA . ALA A 1 101 ? 10.392 12.600 9.492 1.00 58.88 101 ALA A CA 1
ATOM 795 C C . ALA A 1 101 ? 9.181 12.056 10.283 1.00 58.88 101 ALA A C 1
ATOM 797 O O . ALA A 1 101 ? 9.146 10.924 10.777 1.00 58.88 101 ALA A O 1
ATOM 798 N N . LYS A 1 102 ? 8.143 12.886 10.408 1.00 63.41 102 LYS A N 1
ATOM 799 C CA . LYS A 1 102 ? 6.957 12.621 11.225 1.00 63.41 102 LYS A CA 1
ATOM 800 C C . LYS A 1 102 ? 6.165 11.419 10.707 1.00 63.41 102 LYS A C 1
ATOM 802 O O . LYS A 1 102 ? 5.474 11.509 9.689 1.00 63.41 102 LYS A O 1
ATOM 807 N N . GLN A 1 103 ? 6.191 10.325 11.474 1.00 70.38 103 GLN A N 1
ATOM 808 C CA . GLN A 1 103 ? 5.356 9.145 11.240 1.00 70.38 103 GLN A CA 1
ATOM 809 C C . GLN A 1 103 ? 3.892 9.547 11.022 1.00 70.38 103 GLN A C 1
ATOM 811 O O . GLN A 1 103 ? 3.289 10.274 11.818 1.00 70.38 103 GLN A O 1
ATOM 816 N N . ARG A 1 104 ? 3.307 9.055 9.928 1.00 78.25 104 ARG A N 1
ATOM 817 C CA . ARG A 1 104 ? 1.891 9.256 9.606 1.00 78.25 104 ARG A CA 1
ATOM 818 C C . ARG A 1 104 ? 1.093 8.040 10.056 1.00 78.25 104 ARG A C 1
ATOM 820 O O . ARG A 1 104 ? 1.524 6.911 9.863 1.00 78.25 104 ARG A O 1
ATOM 827 N N . THR A 1 105 ? -0.085 8.272 10.617 1.00 86.50 105 THR A N 1
ATOM 828 C CA . THR A 1 105 ? -1.046 7.227 10.988 1.00 86.50 105 THR A CA 1
ATOM 829 C C . THR A 1 105 ? -2.467 7.717 10.718 1.00 86.50 105 THR A C 1
ATOM 831 O O . THR A 1 105 ? -2.690 8.911 10.486 1.00 86.50 105 THR A O 1
ATOM 834 N N . PHE A 1 106 ? -3.434 6.804 10.723 1.00 92.06 106 PHE A N 1
ATOM 835 C CA . PHE A 1 106 ? -4.839 7.180 10.777 1.00 92.06 106 PHE A CA 1
ATOM 836 C C . PHE A 1 106 ? -5.196 7.649 12.197 1.00 92.06 106 PHE A C 1
ATOM 838 O O . PHE A 1 106 ? -4.685 7.130 13.183 1.00 92.06 106 PHE A O 1
ATOM 845 N N . SER A 1 107 ? -6.085 8.632 12.311 1.00 92.06 107 SER A N 1
ATOM 846 C CA . SER A 1 107 ? -6.596 9.121 13.592 1.00 92.06 107 SER A CA 1
ATOM 847 C C . SER A 1 107 ? -8.112 8.997 13.617 1.00 92.06 107 SER A C 1
ATOM 849 O O . SER A 1 107 ? -8.773 9.367 12.646 1.00 92.06 107 SER A O 1
ATOM 851 N N . SER A 1 108 ? -8.682 8.562 14.744 1.00 93.88 108 SER A N 1
ATOM 852 C CA . SER A 1 108 ? -10.137 8.535 14.949 1.00 93.88 108 SER A CA 1
ATOM 853 C C . SER A 1 108 ? -10.773 9.931 14.855 1.00 93.88 108 SER A C 1
ATOM 855 O O . SER A 1 108 ? -11.960 10.049 14.555 1.00 93.88 108 SER A O 1
ATOM 857 N N . GLN A 1 109 ? -9.982 11.006 14.978 1.00 92.81 109 GLN A N 1
ATOM 858 C CA . GLN A 1 109 ? -10.421 12.369 14.657 1.00 92.81 109 GLN A CA 1
ATOM 859 C C . GLN A 1 109 ? -10.885 12.514 13.197 1.00 92.81 109 GLN A C 1
ATOM 861 O O . GLN A 1 109 ? -11.795 13.294 12.926 1.00 92.81 109 GLN A O 1
ATOM 866 N N . TYR A 1 110 ? -10.330 11.744 12.251 1.00 94.81 110 TYR A N 1
ATOM 867 C CA . TYR A 1 110 ? -10.728 11.801 10.841 1.00 94.81 110 TYR A CA 1
ATOM 868 C C . TYR A 1 110 ? -12.151 11.282 10.589 1.00 94.81 110 TYR A C 1
ATOM 870 O O . TYR A 1 110 ? -12.748 11.658 9.577 1.00 94.81 110 TYR A O 1
ATOM 878 N N . TYR A 1 111 ? -12.752 10.519 11.513 1.00 96.25 111 TYR A N 1
ATOM 879 C CA . TYR A 1 111 ? -14.188 10.207 11.463 1.00 96.25 111 TYR A CA 1
ATOM 880 C C . TYR A 1 111 ? -15.079 11.456 11.611 1.00 96.25 111 TYR A C 1
ATOM 882 O O . TYR A 1 111 ? -16.284 11.355 11.395 1.00 96.25 111 TYR A O 1
ATOM 890 N N . PHE A 1 112 ? -14.519 12.629 11.927 1.00 95.69 112 PHE A N 1
ATOM 891 C CA . PHE A 1 112 ? -15.236 13.894 12.081 1.00 95.69 112 PHE A CA 1
ATOM 892 C C . PHE A 1 112 ? -14.647 14.992 11.186 1.00 95.69 112 PHE A C 1
ATOM 894 O O . PHE A 1 112 ? -13.443 15.039 10.917 1.00 95.69 112 PHE A O 1
ATOM 901 N N . VAL A 1 113 ? -15.496 15.906 10.726 1.00 94.50 113 VAL A N 1
ATOM 902 C CA . VAL A 1 113 ? -15.087 17.204 10.181 1.00 94.50 113 VAL A CA 1
ATOM 903 C C . VAL A 1 113 ? -15.500 18.294 11.166 1.00 94.50 113 VAL A C 1
ATOM 905 O O . VAL A 1 113 ? -16.607 18.259 11.697 1.00 94.50 113 VAL A O 1
ATOM 908 N N . MET A 1 114 ? -14.603 19.240 11.435 1.00 93.62 114 MET A N 1
ATOM 909 C CA . MET A 1 114 ? -14.939 20.442 12.196 1.00 93.62 114 MET A CA 1
ATOM 910 C C . MET A 1 114 ? -15.631 21.423 11.249 1.00 93.62 114 MET A C 1
ATOM 912 O O . MET A 1 114 ? -15.111 21.679 10.161 1.00 93.62 114 MET A O 1
ATOM 916 N N . ASN A 1 115 ? -16.780 21.974 11.636 1.00 91.81 115 ASN A N 1
ATOM 917 C CA . ASN A 1 115 ? -17.327 23.146 10.951 1.00 91.81 115 ASN A CA 1
ATOM 918 C C . ASN A 1 115 ? -16.591 24.433 11.419 1.00 91.81 115 ASN A C 1
ATOM 920 O O . ASN A 1 115 ? -15.831 24.384 12.392 1.00 91.81 115 ASN A O 1
ATOM 924 N N . PRO A 1 116 ? -16.823 25.601 10.785 1.00 92.19 116 PRO A N 1
ATOM 925 C CA . PRO A 1 116 ? -16.206 26.864 11.206 1.00 92.19 116 PRO A CA 1
ATOM 926 C C . PRO A 1 116 ? -16.551 27.317 12.636 1.00 92.19 116 PRO A C 1
ATOM 928 O O . PRO A 1 116 ? -15.841 28.147 13.189 1.00 92.19 116 PRO A O 1
ATOM 931 N N . T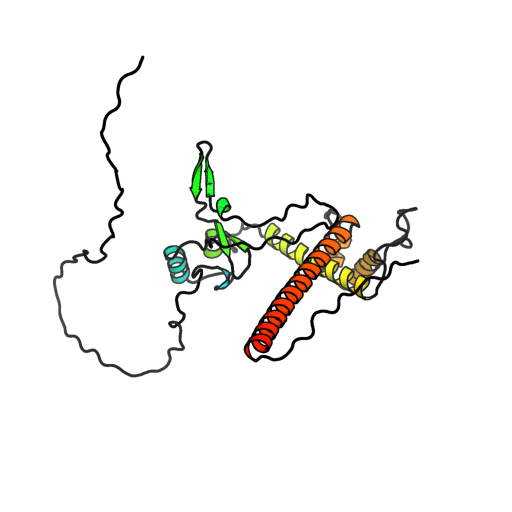HR A 1 117 ? -17.608 26.771 13.251 1.00 92.50 117 THR A N 1
ATOM 932 C CA . THR A 1 117 ? -18.035 27.084 14.628 1.00 92.50 117 THR A CA 1
ATOM 933 C C . THR A 1 117 ? -17.556 26.046 15.656 1.00 92.50 117 THR A C 1
ATOM 935 O O . THR A 1 117 ? -18.096 25.982 16.757 1.00 92.50 117 THR A O 1
ATOM 938 N N . GLY A 1 118 ? -16.589 25.188 15.307 1.00 90.88 118 GLY A N 1
ATOM 939 C CA . GLY A 1 118 ? -15.993 24.202 16.220 1.00 90.88 118 GLY A CA 1
ATOM 940 C C . GLY A 1 118 ? -16.824 22.936 16.487 1.00 90.88 118 GLY A C 1
ATOM 941 O O . GLY A 1 118 ? -16.414 22.097 17.289 1.00 90.88 118 GLY A O 1
ATOM 942 N N . ILE A 1 119 ? -17.960 22.745 15.813 1.00 92.75 119 ILE A N 1
ATOM 943 C CA . ILE A 1 119 ? -18.824 21.566 15.970 1.00 92.75 119 ILE A CA 1
ATOM 944 C C . ILE A 1 119 ? -18.260 20.388 15.162 1.00 92.75 119 ILE A C 1
ATOM 946 O O . ILE A 1 119 ? -17.932 20.521 13.980 1.00 92.75 119 ILE A O 1
ATOM 950 N N . LYS A 1 120 ? -18.187 19.210 15.796 1.00 94.56 120 LYS A N 1
ATOM 951 C CA . LYS A 1 120 ? -17.791 17.937 15.170 1.00 94.56 120 LYS A CA 1
ATOM 952 C C . LYS A 1 120 ? -18.963 17.318 14.408 1.00 94.56 120 LYS A C 1
ATOM 954 O O . LYS A 1 120 ? -19.864 16.747 15.015 1.00 94.56 120 LYS A O 1
ATOM 959 N N . ILE A 1 121 ? -18.915 17.359 13.081 1.00 94.50 121 ILE A N 1
ATOM 960 C CA . ILE A 1 121 ? -19.870 16.670 12.204 1.00 94.50 121 ILE A CA 1
ATOM 961 C C . ILE A 1 121 ? -19.298 15.284 11.848 1.00 94.50 121 ILE A C 1
ATOM 963 O O . ILE A 1 121 ? -18.190 15.211 11.306 1.00 94.50 121 ILE A O 1
ATOM 967 N N . PRO A 1 122 ? -19.996 14.168 12.125 1.00 94.50 122 PRO A N 1
ATOM 968 C CA . PRO A 1 122 ? -19.491 12.833 11.816 1.00 94.50 122 PRO A CA 1
ATOM 969 C C . PRO A 1 122 ? -19.512 12.552 10.306 1.00 94.50 122 PRO A C 1
ATOM 971 O O . PRO A 1 122 ? -20.546 12.641 9.645 1.00 94.50 122 PRO A O 1
ATOM 974 N N . ARG A 1 123 ? -18.377 12.111 9.754 1.00 94.81 123 ARG A N 1
ATOM 975 C CA . ARG A 1 123 ? -18.308 11.483 8.427 1.00 94.81 123 ARG A CA 1
ATOM 976 C C . ARG A 1 123 ? -18.920 10.089 8.534 1.00 94.81 123 ARG A C 1
ATOM 978 O O . ARG A 1 123 ? -18.220 9.128 8.851 1.00 94.81 123 ARG A O 1
ATOM 985 N N . SER A 1 124 ? -20.229 9.973 8.309 1.00 90.75 124 SER A N 1
ATOM 986 C CA . SER A 1 124 ? -20.965 8.696 8.309 1.00 90.75 124 SER A CA 1
ATOM 987 C C . SER A 1 124 ? -20.247 7.635 7.468 1.00 90.75 124 SER A C 1
ATOM 989 O O . SER A 1 124 ? -19.869 6.594 8.000 1.00 90.75 124 SER A O 1
ATOM 991 N N . TRP A 1 125 ? -19.937 7.989 6.219 1.00 93.31 125 TRP A N 1
ATOM 992 C CA . TRP A 1 125 ? -19.333 7.143 5.190 1.00 93.31 125 TRP A CA 1
ATOM 993 C C . TRP A 1 125 ? -17.910 6.634 5.471 1.00 93.31 125 TRP A C 1
ATOM 995 O O . TRP A 1 125 ? -17.524 5.616 4.896 1.00 93.31 125 TRP A O 1
ATOM 1005 N N . LEU A 1 126 ? -17.102 7.325 6.286 1.00 96.81 126 LEU A N 1
ATOM 1006 C CA . LEU A 1 126 ? -15.683 6.988 6.460 1.00 96.81 126 LEU A CA 1
ATOM 1007 C C . LEU A 1 126 ? -15.505 5.895 7.515 1.00 96.81 126 LEU A C 1
ATOM 1009 O O . LEU A 1 126 ? -15.695 6.149 8.701 1.00 96.81 126 LEU A O 1
ATOM 1013 N N . CYS A 1 127 ? -15.068 4.717 7.084 1.00 96.75 127 CYS A N 1
ATOM 1014 C CA . CYS A 1 127 ? -14.767 3.572 7.941 1.00 96.75 127 CYS A CA 1
ATOM 1015 C C . CYS A 1 127 ? -13.275 3.231 7.912 1.00 96.75 127 CYS A C 1
ATOM 1017 O O . CYS A 1 127 ? -12.549 3.619 6.988 1.00 96.75 127 CYS A O 1
ATOM 1019 N N . TYR A 1 128 ? -12.833 2.459 8.899 1.00 96.69 128 TYR A N 1
ATOM 1020 C CA . TYR A 1 128 ? -11.504 1.859 8.938 1.00 96.69 128 TYR A CA 1
ATOM 1021 C C . TYR A 1 128 ? -11.639 0.346 9.105 1.00 96.69 128 TYR A C 1
ATOM 1023 O O . TYR A 1 128 ? -12.300 -0.119 10.028 1.00 96.69 128 TYR A O 1
ATOM 1031 N N . SER A 1 129 ? -11.018 -0.405 8.199 1.00 95.44 129 SER A N 1
ATOM 1032 C CA . SER A 1 129 ? -10.885 -1.856 8.270 1.00 95.44 129 SER A CA 1
ATOM 1033 C C . SER A 1 129 ? -9.602 -2.185 9.022 1.00 95.44 129 SER A C 1
ATOM 1035 O O . SER A 1 129 ? -8.519 -1.778 8.588 1.00 95.44 129 SER A O 1
ATOM 1037 N N . VAL A 1 130 ? -9.736 -2.889 10.142 1.00 93.50 130 VAL A N 1
ATOM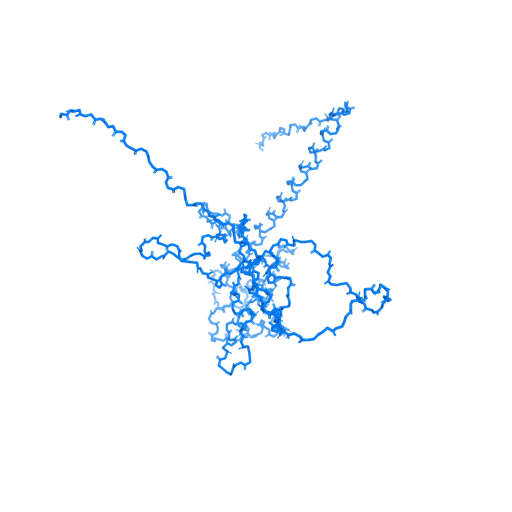 1038 C CA . VAL A 1 130 ? -8.633 -3.456 10.923 1.00 93.50 130 VAL A CA 1
ATOM 1039 C C . VAL A 1 130 ? -8.014 -4.604 10.133 1.00 93.50 130 VAL A C 1
ATOM 1041 O O . VAL A 1 130 ? -6.814 -4.578 9.867 1.00 93.50 130 VAL A O 1
ATOM 1044 N N . ASP A 1 131 ? -8.850 -5.527 9.654 1.00 91.94 131 ASP A N 1
ATOM 1045 C CA . ASP A 1 131 ? -8.434 -6.739 8.936 1.00 91.94 131 ASP A CA 1
ATOM 1046 C C . ASP A 1 131 ? -7.674 -6.425 7.631 1.00 91.94 131 ASP A C 1
ATOM 1048 O O . ASP A 1 131 ? -6.712 -7.103 7.276 1.00 91.94 131 ASP A O 1
ATOM 1052 N N . LEU A 1 132 ? -8.071 -5.364 6.915 1.00 91.62 132 LEU A N 1
ATOM 1053 C CA . LEU A 1 132 ? -7.397 -4.892 5.697 1.00 91.62 132 LEU A CA 1
ATOM 1054 C C . LEU A 1 132 ? -6.435 -3.712 5.947 1.00 91.62 132 LEU A C 1
ATOM 1056 O O . LEU A 1 132 ? -5.932 -3.143 4.972 1.00 91.62 132 LEU A O 1
ATOM 1060 N N . ASN A 1 133 ? -6.224 -3.309 7.209 1.00 91.56 133 ASN A N 1
ATOM 1061 C CA . ASN A 1 133 ? -5.366 -2.196 7.652 1.00 91.56 133 ASN A CA 1
ATOM 1062 C C . ASN A 1 133 ? -5.529 -0.910 6.805 1.00 91.56 133 ASN A C 1
ATOM 1064 O O . ASN A 1 133 ? -4.566 -0.365 6.254 1.00 91.56 133 ASN A O 1
ATOM 1068 N N . ARG A 1 134 ? -6.773 -0.450 6.598 1.00 91.62 134 ARG A N 1
ATOM 1069 C CA . ARG A 1 134 ? -7.062 0.654 5.657 1.00 91.62 134 ARG A CA 1
ATOM 1070 C C . ARG A 1 134 ? -8.389 1.364 5.885 1.00 91.62 134 ARG A C 1
ATOM 1072 O O . ARG A 1 134 ? -9.405 0.759 6.214 1.00 91.62 134 ARG A O 1
ATOM 1079 N N . VAL A 1 135 ? -8.420 2.643 5.518 1.00 94.56 135 VAL A N 1
ATOM 1080 C CA . VAL A 1 135 ? -9.675 3.383 5.334 1.00 94.56 135 VAL A CA 1
ATOM 1081 C C . VAL A 1 135 ? -10.473 2.891 4.122 1.00 94.56 135 VAL A C 1
ATOM 1083 O O . VAL A 1 135 ? -9.913 2.472 3.100 1.00 94.56 135 VAL A O 1
ATOM 1086 N N . TYR A 1 136 ? -11.797 3.003 4.212 1.00 95.00 136 TYR A N 1
ATOM 1087 C CA . TYR A 1 136 ? -12.717 2.845 3.088 1.00 95.00 136 TYR A CA 1
ATOM 1088 C C . TYR A 1 136 ? -13.957 3.735 3.245 1.00 95.00 136 TYR A C 1
ATOM 1090 O O . TYR A 1 136 ? -14.291 4.184 4.338 1.00 95.00 136 TYR A O 1
ATOM 1098 N N . CYS A 1 137 ? -14.648 3.985 2.131 1.00 94.56 137 CYS A N 1
ATOM 1099 C CA . CYS A 1 137 ? -16.004 4.520 2.154 1.00 94.56 137 CYS A CA 1
ATOM 1100 C C . CYS A 1 137 ? -16.993 3.348 2.177 1.00 94.56 137 CYS A C 1
ATOM 1102 O O . CYS A 1 137 ? -16.965 2.510 1.270 1.00 94.56 137 CYS A O 1
ATOM 1104 N N . GLU A 1 138 ? -17.845 3.286 3.198 1.00 95.12 138 GLU A N 1
ATOM 1105 C CA . GLU A 1 138 ? -18.880 2.258 3.360 1.00 95.12 138 GLU A CA 1
ATOM 1106 C C . GLU A 1 138 ? -19.855 2.261 2.181 1.00 95.12 138 GLU A C 1
ATOM 1108 O O . GLU A 1 138 ? -20.027 1.243 1.511 1.00 95.12 138 GLU A O 1
ATOM 1113 N N . SER A 1 139 ? -20.417 3.426 1.853 1.00 93.38 139 SER A N 1
ATOM 1114 C CA . SER A 1 139 ? -21.384 3.581 0.764 1.00 93.38 139 SER A CA 1
ATOM 1115 C C . SER A 1 139 ? -20.795 3.159 -0.588 1.00 93.38 139 SER A C 1
ATOM 1117 O O . SER A 1 139 ? -21.450 2.457 -1.354 1.00 93.38 139 SER A O 1
ATOM 1119 N N . CYS A 1 140 ? -19.527 3.490 -0.864 1.00 91.19 140 CYS A N 1
ATOM 1120 C CA . CYS A 1 140 ? -18.843 3.062 -2.091 1.00 91.19 140 CYS A CA 1
ATOM 1121 C C . CYS A 1 140 ? -18.466 1.570 -2.102 1.00 91.19 140 CYS A C 1
ATOM 1123 O O . CYS A 1 140 ? -18.188 1.024 -3.167 1.00 91.19 140 CYS A O 1
ATOM 1125 N N . TRP A 1 141 ? -18.418 0.894 -0.954 1.00 92.62 141 TRP A N 1
ATOM 1126 C CA . TRP A 1 141 ? -18.224 -0.557 -0.898 1.00 92.62 141 TRP A CA 1
ATOM 1127 C C . TRP A 1 141 ? -19.550 -1.307 -1.072 1.00 92.62 141 TRP A C 1
ATOM 1129 O O . TRP A 1 141 ? -19.613 -2.247 -1.863 1.00 92.62 141 TRP A O 1
ATOM 1139 N N . LEU A 1 142 ? -20.612 -0.863 -0.396 1.00 93.62 142 LEU A N 1
ATOM 1140 C CA . LEU A 1 142 ? -21.923 -1.514 -0.442 1.00 93.62 142 LEU A CA 1
ATOM 1141 C C . LEU A 1 142 ? -22.711 -1.209 -1.729 1.00 93.62 142 LEU A C 1
ATOM 1143 O O . LEU A 1 142 ? -23.467 -2.070 -2.185 1.00 93.62 142 LEU A O 1
ATOM 1147 N N . PHE A 1 143 ? -22.555 -0.019 -2.324 1.00 91.50 143 PHE A N 1
ATOM 1148 C CA . PHE A 1 143 ? -23.474 0.494 -3.356 1.00 91.50 143 PHE A CA 1
ATOM 1149 C C . PHE A 1 143 ? -22.832 1.049 -4.636 1.00 91.50 143 PHE A C 1
ATOM 1151 O O . PHE A 1 143 ? -23.568 1.506 -5.506 1.00 91.50 143 PHE A O 1
ATOM 1158 N N . ALA A 1 144 ? -21.505 1.021 -4.807 1.00 87.81 144 ALA A N 1
ATOM 1159 C CA . ALA A 1 144 ? -20.910 1.511 -6.055 1.00 87.81 144 ALA A CA 1
ATOM 1160 C C . ALA A 1 144 ? -21.293 0.619 -7.248 1.00 87.81 144 ALA A C 1
ATOM 1162 O O . ALA A 1 144 ? -20.799 -0.506 -7.372 1.00 87.81 144 ALA A O 1
ATOM 1163 N N . ASP A 1 145 ? -22.120 1.143 -8.155 1.00 85.88 145 ASP A N 1
ATOM 1164 C CA . ASP A 1 145 ? -22.358 0.510 -9.448 1.00 85.88 145 ASP A CA 1
ATOM 1165 C C . ASP A 1 145 ? -21.120 0.660 -10.343 1.00 85.88 145 ASP A C 1
ATOM 1167 O O . ASP A 1 145 ? -20.882 1.690 -10.975 1.00 85.88 145 ASP A O 1
ATOM 1171 N N . ARG A 1 146 ? -20.323 -0.409 -10.392 1.00 83.25 146 ARG A N 1
ATOM 1172 C CA . ARG A 1 146 ? -19.132 -0.519 -11.244 1.00 83.25 146 ARG A CA 1
ATOM 1173 C C . ARG A 1 146 ? -19.460 -0.878 -12.701 1.00 83.25 146 ARG A C 1
ATOM 1175 O O . ARG A 1 146 ? -18.532 -0.993 -13.497 1.00 83.25 146 ARG A O 1
ATOM 1182 N N . LYS A 1 147 ? -20.739 -1.091 -13.041 1.00 84.50 147 LYS A N 1
ATOM 1183 C CA . LYS A 1 147 ? -21.238 -1.308 -14.411 1.00 84.50 147 LYS A CA 1
ATOM 1184 C C . LYS A 1 147 ? -21.831 -0.038 -15.031 1.00 84.50 147 LYS A C 1
ATOM 1186 O O . LYS A 1 147 ? -22.049 -0.018 -16.240 1.00 84.50 147 LYS A O 1
ATOM 1191 N N . TYR A 1 148 ? -22.084 1.006 -14.236 1.00 87.44 148 TYR A N 1
ATOM 1192 C CA . TYR A 1 148 ? -22.629 2.275 -14.715 1.00 87.44 148 TYR A CA 1
ATOM 1193 C C . TYR A 1 148 ? -21.773 2.839 -15.870 1.00 87.44 148 TYR A C 1
ATOM 1195 O O . TYR A 1 148 ? -20.568 3.012 -15.680 1.00 87.44 148 TYR A O 1
ATOM 1203 N N . PRO A 1 149 ? -22.337 3.184 -17.048 1.00 85.62 149 PRO A N 1
ATOM 1204 C CA . PRO A 1 149 ? -21.534 3.527 -18.232 1.00 85.62 149 PRO A CA 1
ATOM 1205 C C . PRO A 1 149 ? -20.589 4.731 -18.099 1.00 85.62 149 PRO A C 1
ATOM 1207 O O . PRO A 1 149 ? -19.663 4.861 -18.893 1.00 85.62 149 PRO A O 1
ATOM 1210 N N . LYS A 1 150 ? -20.794 5.615 -17.109 1.00 84.38 150 LYS A N 1
ATOM 1211 C CA . LYS A 1 150 ? -19.880 6.737 -16.806 1.00 84.38 150 LYS A CA 1
ATOM 1212 C C . LYS A 1 150 ? -18.993 6.479 -15.574 1.00 84.38 150 LYS A C 1
ATOM 1214 O O . LYS A 1 150 ? -18.365 7.409 -15.067 1.00 84.38 150 LYS A O 1
ATOM 1219 N N . PHE A 1 151 ? -18.934 5.245 -15.063 1.00 81.50 151 PHE A N 1
ATOM 1220 C CA . PHE A 1 151 ? -18.052 4.870 -13.956 1.00 81.50 151 PHE A CA 1
ATOM 1221 C C . PHE A 1 151 ? -16.589 4.877 -14.416 1.00 81.50 151 PHE A C 1
ATOM 1223 O O . PHE A 1 151 ? -16.114 3.966 -15.094 1.00 81.50 151 PHE A O 1
ATOM 1230 N N . ASN A 1 152 ? -15.862 5.933 -14.050 1.00 81.56 152 ASN A N 1
ATOM 1231 C CA . ASN A 1 152 ? -14.487 6.122 -14.489 1.00 81.56 152 ASN A CA 1
ATOM 1232 C C . ASN A 1 152 ? -13.529 5.154 -13.764 1.00 81.56 152 ASN A C 1
ATOM 1234 O O . ASN A 1 152 ? -13.142 5.370 -12.613 1.00 81.56 152 ASN A O 1
ATOM 1238 N N . LEU A 1 153 ? -13.130 4.093 -14.469 1.00 82.50 153 LEU A N 1
ATOM 1239 C CA . LEU A 1 153 ? -12.174 3.084 -14.007 1.00 82.50 153 LEU A CA 1
ATOM 1240 C C . LEU A 1 153 ? -10.710 3.557 -14.014 1.00 82.50 153 LEU A C 1
ATOM 1242 O O . LEU A 1 153 ? -9.866 2.855 -13.456 1.00 82.50 153 LEU A O 1
ATOM 1246 N N . ASN A 1 154 ? -10.377 4.709 -14.608 1.00 85.56 154 ASN A N 1
ATOM 1247 C CA . ASN A 1 154 ? -8.985 5.099 -14.867 1.00 85.56 154 ASN A CA 1
ATOM 1248 C C . ASN A 1 154 ? -8.167 5.193 -13.575 1.00 85.56 154 ASN A C 1
ATOM 1250 O O . ASN A 1 154 ? -7.059 4.674 -13.529 1.00 85.56 154 ASN A O 1
ATOM 1254 N N . TRP A 1 155 ? -8.721 5.752 -12.494 1.00 82.75 155 TRP A N 1
ATOM 1255 C CA . TRP A 1 155 ? -8.014 5.828 -11.208 1.00 82.75 155 TRP A CA 1
ATOM 1256 C C . TRP A 1 155 ? -7.782 4.447 -10.569 1.00 82.75 155 TRP A C 1
ATOM 1258 O O . TRP A 1 155 ? -6.751 4.231 -9.935 1.00 82.75 155 TRP A O 1
ATOM 1268 N N . ILE A 1 156 ? -8.697 3.488 -10.764 1.00 84.00 156 ILE A N 1
ATOM 1269 C CA . ILE A 1 156 ? -8.531 2.100 -10.301 1.00 84.00 156 ILE A CA 1
ATOM 1270 C C . ILE A 1 156 ? -7.456 1.403 -11.136 1.00 84.00 156 ILE A C 1
ATOM 1272 O O . ILE A 1 156 ? -6.582 0.737 -10.582 1.00 84.00 156 ILE A O 1
ATOM 1276 N N . ASN A 1 157 ? -7.516 1.554 -12.457 1.00 88.81 157 ASN A N 1
ATOM 1277 C CA . ASN A 1 157 ? -6.630 0.875 -13.394 1.00 88.81 157 ASN A CA 1
ATOM 1278 C C . AS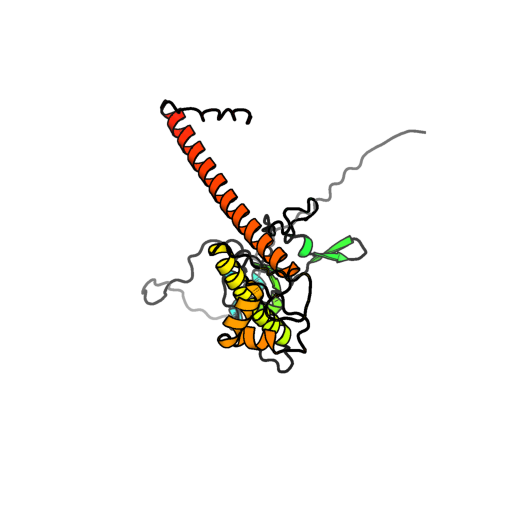N A 1 157 ? -5.204 1.435 -13.338 1.00 88.81 157 ASN A C 1
ATOM 1280 O O . ASN A 1 157 ? -4.260 0.655 -13.285 1.00 88.81 157 ASN A O 1
ATOM 1284 N N . GLU A 1 158 ? -5.037 2.752 -13.234 1.00 89.75 158 GLU A N 1
ATOM 1285 C CA . GLU A 1 158 ? -3.735 3.406 -13.080 1.00 89.75 158 GLU A CA 1
ATOM 1286 C C . GLU A 1 158 ? -3.121 3.092 -11.702 1.00 89.75 158 GLU A C 1
ATOM 1288 O O . GLU A 1 158 ? -1.944 2.745 -11.606 1.00 89.75 158 GLU A O 1
ATOM 1293 N N . ALA A 1 159 ? -3.919 3.064 -10.624 1.00 88.88 159 ALA A N 1
ATOM 1294 C CA . ALA A 1 159 ? -3.434 2.622 -9.312 1.00 88.88 159 ALA A CA 1
ATOM 1295 C C . ALA A 1 159 ? -3.146 1.105 -9.245 1.00 88.88 159 ALA A C 1
ATOM 1297 O O . ALA A 1 159 ? -2.375 0.664 -8.387 1.00 88.88 159 ALA A O 1
ATOM 1298 N N . LYS A 1 160 ? -3.749 0.279 -10.110 1.00 90.88 160 LYS A N 1
ATOM 1299 C CA . LYS A 1 160 ? -3.342 -1.125 -10.306 1.00 90.88 160 LYS A CA 1
ATOM 1300 C C . LYS A 1 160 ? -2.027 -1.193 -11.087 1.00 90.88 160 LYS A C 1
ATOM 1302 O O . LYS A 1 160 ? -1.095 -1.836 -10.616 1.00 90.88 160 LYS A O 1
ATOM 1307 N N . TYR A 1 161 ? -1.928 -0.480 -12.209 1.00 92.38 161 TYR A N 1
ATOM 1308 C CA . TYR A 1 161 ? -0.734 -0.391 -13.054 1.00 92.38 161 TYR A CA 1
ATOM 1309 C C . TYR A 1 161 ? 0.506 0.014 -12.248 1.00 92.38 161 TYR A C 1
ATOM 1311 O O . TYR A 1 161 ? 1.494 -0.716 -12.251 1.00 92.38 161 TYR A O 1
ATOM 1319 N N . TRP A 1 162 ? 0.437 1.092 -11.459 1.00 93.81 162 TRP A N 1
ATOM 1320 C CA . TRP A 1 162 ? 1.588 1.533 -10.664 1.00 93.81 162 TRP A CA 1
ATOM 1321 C C . TRP A 1 162 ? 1.994 0.559 -9.559 1.00 93.81 162 TRP A C 1
ATOM 1323 O O . TRP A 1 162 ? 3.186 0.408 -9.321 1.00 93.81 162 TRP A O 1
ATOM 1333 N N . ARG A 1 163 ? 1.062 -0.183 -8.942 1.00 93.00 163 ARG A N 1
ATOM 1334 C CA . ARG A 1 163 ? 1.435 -1.289 -8.036 1.00 93.00 163 ARG A CA 1
ATOM 1335 C C . ARG A 1 163 ? 2.203 -2.377 -8.785 1.00 93.00 163 ARG A C 1
ATOM 1337 O O . ARG A 1 163 ? 3.248 -2.812 -8.320 1.00 93.00 163 ARG A O 1
ATOM 1344 N N . VAL A 1 164 ? 1.706 -2.777 -9.955 1.00 95.81 164 VAL A N 1
ATOM 1345 C CA . VAL A 1 164 ? 2.298 -3.825 -10.801 1.00 95.81 164 VAL A CA 1
ATOM 1346 C C . VAL A 1 164 ? 3.695 -3.421 -11.303 1.00 95.81 164 VAL A C 1
ATOM 1348 O O . VAL A 1 164 ? 4.590 -4.271 -11.310 1.00 95.81 164 VAL A O 1
ATOM 1351 N N . VAL A 1 165 ? 3.908 -2.140 -11.634 1.00 94.94 165 VAL A N 1
ATOM 1352 C CA . VAL A 1 165 ? 5.220 -1.536 -11.944 1.00 94.94 165 VAL A CA 1
ATOM 1353 C C . VAL A 1 165 ? 6.136 -1.500 -10.717 1.00 94.94 165 VAL A C 1
ATOM 1355 O O . VAL A 1 165 ? 7.245 -2.026 -10.773 1.00 94.94 165 VAL A O 1
ATOM 1358 N N . LEU A 1 166 ? 5.688 -0.934 -9.592 1.00 95.19 166 LEU A N 1
ATOM 1359 C CA . LEU A 1 166 ? 6.509 -0.804 -8.381 1.00 95.19 166 LEU A CA 1
ATOM 1360 C C . LEU A 1 166 ? 6.944 -2.172 -7.837 1.00 95.19 166 LEU A C 1
ATOM 1362 O O . LEU A 1 166 ? 8.084 -2.318 -7.413 1.00 95.19 166 LEU A O 1
ATOM 1366 N N . THR A 1 167 ? 6.104 -3.208 -7.935 1.00 95.69 167 THR A N 1
ATOM 1367 C CA . THR A 1 167 ? 6.493 -4.592 -7.604 1.00 95.69 167 THR A CA 1
ATOM 1368 C C . THR A 1 167 ? 7.670 -5.099 -8.450 1.00 95.69 167 THR A C 1
ATOM 1370 O O . THR A 1 167 ? 8.487 -5.865 -7.942 1.00 95.69 167 THR A O 1
ATOM 1373 N N . ARG A 1 168 ? 7.796 -4.680 -9.717 1.00 96.81 168 ARG A N 1
ATOM 1374 C CA . ARG A 1 168 ? 8.939 -5.037 -10.581 1.00 96.81 168 ARG A CA 1
ATOM 1375 C C . ARG A 1 168 ? 10.187 -4.253 -10.193 1.00 96.81 168 ARG A C 1
ATOM 1377 O O . ARG A 1 168 ? 11.234 -4.860 -10.006 1.00 96.81 168 ARG A O 1
ATOM 1384 N N . ILE A 1 169 ? 10.051 -2.942 -9.989 1.00 95.25 169 ILE A N 1
ATOM 1385 C CA . ILE A 1 169 ? 11.139 -2.059 -9.533 1.00 95.25 169 ILE A CA 1
ATOM 1386 C C . ILE A 1 169 ? 11.726 -2.563 -8.205 1.00 95.25 169 ILE A C 1
ATOM 1388 O O . ILE A 1 169 ? 12.935 -2.752 -8.108 1.00 95.25 169 ILE A O 1
ATOM 1392 N N . ILE A 1 170 ? 10.875 -2.879 -7.223 1.00 95.38 170 ILE A N 1
ATOM 1393 C CA . ILE A 1 170 ? 11.280 -3.445 -5.926 1.00 95.38 170 ILE A CA 1
ATOM 1394 C C . ILE A 1 170 ? 11.999 -4.788 -6.108 1.00 95.38 170 ILE A C 1
ATOM 1396 O O . ILE A 1 170 ? 13.050 -4.991 -5.511 1.00 95.38 170 ILE A O 1
ATOM 1400 N N . LYS A 1 171 ? 11.491 -5.696 -6.956 1.00 95.69 171 LYS A N 1
ATOM 1401 C CA . LYS A 1 171 ? 12.166 -6.978 -7.234 1.00 95.69 171 LYS A CA 1
ATOM 1402 C C . LYS A 1 171 ? 13.539 -6.802 -7.891 1.00 95.69 171 LYS A C 1
ATOM 1404 O O . LYS A 1 171 ? 14.456 -7.536 -7.539 1.00 95.69 171 LYS A O 1
ATOM 1409 N N . ILE A 1 172 ? 13.691 -5.840 -8.802 1.00 95.81 172 ILE A N 1
ATOM 1410 C CA . ILE A 1 172 ? 14.973 -5.532 -9.457 1.00 95.81 172 ILE A CA 1
ATOM 1411 C C . ILE A 1 172 ? 15.969 -4.938 -8.452 1.00 95.81 172 ILE A C 1
ATOM 1413 O O . ILE A 1 172 ? 17.121 -5.365 -8.427 1.00 95.81 172 ILE A O 1
ATOM 1417 N N . ILE A 1 173 ? 15.524 -4.018 -7.586 1.00 94.69 173 ILE A N 1
ATOM 1418 C CA . ILE A 1 173 ? 16.348 -3.477 -6.493 1.00 94.69 173 ILE A CA 1
ATOM 1419 C C . ILE A 1 173 ? 16.796 -4.613 -5.566 1.00 94.69 173 ILE A C 1
ATOM 1421 O O . ILE A 1 173 ? 17.996 -4.794 -5.396 1.00 94.69 173 ILE A O 1
ATOM 1425 N N . LEU A 1 174 ? 15.861 -5.422 -5.050 1.00 93.75 174 LEU A N 1
ATOM 1426 C CA . LEU A 1 174 ? 16.159 -6.540 -4.145 1.00 93.75 174 LEU A CA 1
ATOM 1427 C C . LEU A 1 174 ? 17.132 -7.557 -4.758 1.00 93.75 174 LEU A C 1
ATOM 1429 O O . LEU A 1 174 ? 18.044 -8.014 -4.072 1.00 93.75 174 LEU A O 1
ATOM 1433 N N . PHE A 1 175 ? 16.969 -7.889 -6.043 1.00 94.75 175 PHE A N 1
ATOM 1434 C CA . PHE A 1 175 ? 17.888 -8.765 -6.772 1.00 94.75 175 PHE A CA 1
ATOM 1435 C C . PHE A 1 175 ? 19.308 -8.183 -6.797 1.00 94.75 175 PHE A C 1
ATOM 1437 O O . PHE A 1 175 ? 20.246 -8.835 -6.334 1.00 94.75 175 PHE A O 1
ATOM 1444 N N . LEU A 1 176 ? 19.464 -6.936 -7.250 1.00 93.81 176 LEU A N 1
ATOM 1445 C CA . LEU A 1 176 ? 20.770 -6.280 -7.350 1.00 93.81 176 LEU A CA 1
ATOM 1446 C C . LEU A 1 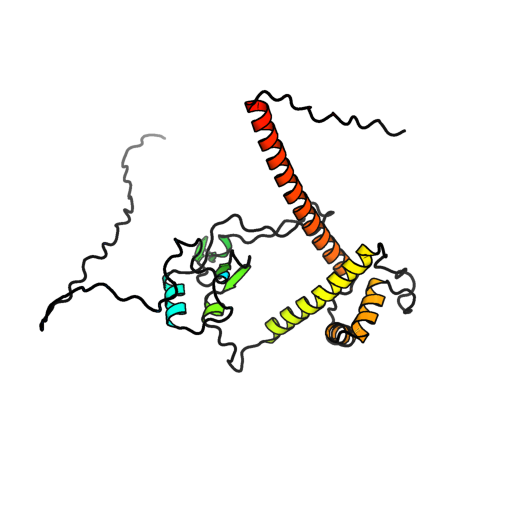176 ? 21.428 -6.092 -5.974 1.00 93.81 176 LEU A C 1
ATOM 1448 O O . LEU A 1 176 ? 22.614 -6.390 -5.830 1.00 93.81 176 LEU A O 1
ATOM 1452 N N . THR A 1 177 ? 20.671 -5.707 -4.939 1.00 91.38 177 THR A N 1
ATOM 1453 C CA . THR A 1 177 ? 21.207 -5.612 -3.570 1.00 91.38 177 THR A CA 1
ATOM 1454 C C . THR A 1 177 ? 21.587 -6.977 -2.999 1.00 91.38 177 THR A C 1
ATOM 1456 O O . THR A 1 177 ? 22.604 -7.073 -2.322 1.00 91.38 177 THR A O 1
ATOM 1459 N N . SER A 1 178 ? 20.838 -8.049 -3.297 1.00 90.75 178 SER A N 1
ATOM 1460 C CA . SER A 1 178 ? 21.189 -9.408 -2.842 1.00 90.75 178 SER A CA 1
ATOM 1461 C C . SER A 1 178 ? 22.472 -9.948 -3.486 1.00 90.75 178 SER A C 1
ATOM 1463 O O . SER A 1 178 ? 23.193 -10.723 -2.865 1.00 90.75 178 SER A O 1
ATOM 1465 N N . GLY A 1 179 ? 22.792 -9.493 -4.701 1.00 89.12 179 GLY A N 1
ATOM 1466 C CA . GLY A 1 179 ? 24.055 -9.768 -5.385 1.00 89.12 179 GLY A CA 1
ATOM 1467 C C . GLY A 1 179 ? 25.165 -8.754 -5.089 1.00 89.12 179 GLY A C 1
ATOM 1468 O O . GLY A 1 179 ? 26.094 -8.660 -5.889 1.00 89.12 179 GLY A O 1
ATOM 1469 N N . ASN A 1 180 ? 25.052 -7.941 -4.026 1.00 89.62 180 ASN A N 1
ATOM 1470 C CA . ASN A 1 180 ? 25.980 -6.848 -3.677 1.00 89.62 180 ASN A CA 1
ATOM 1471 C C . ASN A 1 180 ? 26.325 -5.909 -4.857 1.00 89.62 180 ASN A C 1
ATOM 1473 O O . ASN A 1 180 ? 27.395 -5.303 -4.907 1.00 89.62 180 ASN A O 1
ATOM 1477 N N . THR A 1 181 ? 25.427 -5.799 -5.838 1.00 90.62 181 THR A N 1
ATOM 1478 C CA . THR A 1 181 ? 25.673 -5.104 -7.102 1.00 90.62 181 THR A CA 1
ATOM 1479 C C . THR A 1 181 ? 25.238 -3.650 -6.992 1.00 90.62 181 THR A C 1
ATOM 1481 O O . THR A 1 181 ? 24.080 -3.352 -6.696 1.00 90.62 181 THR A O 1
ATOM 1484 N N . ALA A 1 182 ? 26.159 -2.727 -7.277 1.00 88.44 182 ALA A N 1
ATOM 1485 C CA . ALA A 1 182 ? 25.866 -1.299 -7.286 1.00 88.44 182 ALA A CA 1
ATOM 1486 C C . ALA A 1 182 ? 24.732 -0.975 -8.276 1.00 88.44 182 ALA A C 1
ATOM 1488 O O . ALA A 1 182 ? 24.823 -1.282 -9.466 1.00 88.44 182 ALA A O 1
ATOM 1489 N N . LEU A 1 183 ? 23.671 -0.328 -7.785 1.00 87.94 183 LEU A N 1
ATOM 1490 C CA . LEU A 1 183 ? 22.495 0.041 -8.586 1.00 87.94 183 LEU A CA 1
ATOM 1491 C C . LEU A 1 183 ? 22.816 1.080 -9.676 1.00 87.94 183 LEU A C 1
ATOM 1493 O O . LEU A 1 183 ? 22.134 1.116 -10.700 1.00 87.94 183 LEU A O 1
ATOM 1497 N N . ARG A 1 184 ? 23.840 1.915 -9.451 1.00 81.94 184 ARG A N 1
ATOM 1498 C CA . ARG A 1 184 ? 24.225 3.065 -10.288 1.00 81.94 184 ARG A CA 1
ATOM 1499 C C . ARG A 1 184 ? 25.488 2.793 -11.091 1.00 81.94 184 ARG A C 1
ATOM 1501 O O . ARG A 1 184 ? 26.339 2.018 -10.656 1.00 81.94 184 ARG A O 1
ATOM 1508 N N . GLY A 1 185 ? 25.599 3.460 -12.233 1.00 70.00 185 GLY A N 1
ATOM 1509 C CA . GLY A 1 185 ? 26.823 3.551 -13.025 1.00 70.00 185 GLY A CA 1
ATOM 1510 C C . GLY A 1 185 ? 27.600 4.827 -12.703 1.00 70.00 185 GLY A C 1
ATOM 1511 O O . GLY A 1 185 ? 27.267 5.563 -11.771 1.00 70.00 185 GLY A O 1
ATOM 1512 N N . ASN A 1 186 ? 28.604 5.135 -13.521 1.00 63.84 186 ASN A N 1
ATOM 1513 C CA . ASN A 1 186 ? 29.313 6.418 -13.490 1.00 63.84 186 ASN A CA 1
ATOM 1514 C C . ASN A 1 186 ? 28.513 7.513 -14.235 1.00 63.84 186 ASN A C 1
ATOM 1516 O O . ASN A 1 186 ? 29.042 8.227 -15.082 1.00 63.84 186 ASN A O 1
ATOM 1520 N N . GLU A 1 187 ? 27.227 7.655 -13.902 1.00 63.72 187 GLU A N 1
ATOM 1521 C CA . GLU A 1 187 ? 26.196 8.460 -14.596 1.00 63.72 187 GLU A CA 1
ATOM 1522 C C . GLU A 1 187 ? 26.454 9.994 -14.588 1.00 63.72 187 GLU A C 1
ATOM 1524 O O . GLU A 1 187 ? 25.566 10.789 -14.891 1.00 63.72 187 GLU A O 1
ATOM 1529 N N . GLY A 1 188 ? 27.652 10.441 -14.196 1.00 50.69 188 GLY A N 1
ATOM 1530 C CA . GLY A 1 188 ? 27.946 11.809 -13.762 1.00 50.69 188 GLY A CA 1
ATOM 1531 C C . GLY A 1 188 ? 28.766 12.694 -14.707 1.00 50.69 188 GLY A C 1
ATOM 1532 O O . GLY A 1 188 ? 29.131 13.789 -14.279 1.00 50.69 188 GLY A O 1
ATOM 1533 N N . LYS A 1 189 ? 29.112 12.266 -15.936 1.00 51.81 189 LYS A N 1
ATOM 1534 C CA . LYS A 1 189 ? 29.953 13.087 -16.849 1.00 51.81 189 LYS A CA 1
ATOM 1535 C C . LYS A 1 189 ? 29.487 13.247 -18.300 1.00 51.81 189 LYS A C 1
ATOM 1537 O O . LYS A 1 189 ? 29.797 14.284 -18.878 1.00 51.81 189 LYS A O 1
ATOM 1542 N N . SER A 1 190 ? 28.730 12.315 -18.880 1.00 52.22 190 SER A N 1
ATOM 1543 C CA . SER A 1 190 ? 28.074 12.540 -20.179 1.00 52.22 190 SER A CA 1
ATOM 1544 C C . SER A 1 190 ? 26.754 11.780 -20.263 1.00 52.22 190 SER A C 1
ATOM 1546 O O . SER A 1 190 ? 26.737 10.570 -20.457 1.00 52.22 190 SER A O 1
ATOM 1548 N N . GLY A 1 191 ? 25.627 12.484 -20.130 1.00 51.06 191 GLY A N 1
ATOM 1549 C CA . GLY A 1 191 ? 24.277 11.899 -20.173 1.00 51.06 191 GLY A CA 1
ATOM 1550 C C . GLY A 1 191 ? 23.814 11.482 -21.576 1.00 51.06 191 GLY A C 1
ATOM 1551 O O . GLY A 1 191 ? 22.675 11.754 -21.945 1.00 51.06 191 GLY A O 1
ATOM 1552 N N . THR A 1 192 ? 24.711 10.908 -22.380 1.00 50.75 192 THR A N 1
ATOM 1553 C CA . THR A 1 192 ? 24.549 10.691 -23.828 1.00 50.75 192 THR A CA 1
ATOM 1554 C C . THR A 1 192 ? 24.873 9.268 -24.288 1.00 50.75 192 THR A C 1
ATOM 1556 O O . THR A 1 192 ? 24.471 8.903 -25.390 1.00 50.75 192 THR A O 1
ATOM 1559 N N . SER A 1 193 ? 25.594 8.466 -23.495 1.00 56.94 193 SER A N 1
ATOM 1560 C CA . SER A 1 193 ? 25.894 7.065 -23.824 1.00 56.94 193 SER A CA 1
ATOM 1561 C C . SER A 1 193 ? 24.851 6.108 -23.220 1.00 56.94 193 SER A C 1
ATOM 1563 O O . SER A 1 193 ? 24.096 6.471 -22.313 1.00 56.94 193 SER A O 1
ATOM 1565 N N . ARG A 1 194 ? 24.808 4.861 -23.709 1.00 61.12 194 ARG A N 1
ATOM 1566 C CA . ARG A 1 194 ? 24.146 3.747 -22.997 1.00 61.12 194 ARG A CA 1
ATOM 1567 C C . ARG A 1 194 ? 25.111 3.006 -22.062 1.00 61.12 194 ARG A C 1
ATOM 1569 O O . ARG A 1 194 ? 24.683 2.114 -21.339 1.00 61.12 194 ARG A O 1
ATOM 1576 N N . ASP A 1 195 ? 26.386 3.372 -22.087 1.00 55.91 195 ASP A N 1
ATOM 1577 C CA . ASP A 1 195 ? 27.491 2.627 -21.485 1.00 55.91 195 ASP A CA 1
ATOM 1578 C C . ASP A 1 195 ? 27.809 3.132 -20.066 1.00 55.91 195 ASP A C 1
ATOM 1580 O O . ASP A 1 195 ? 28.269 2.368 -19.221 1.00 55.91 195 ASP A O 1
ATOM 1584 N N . ASP A 1 196 ? 27.450 4.386 -19.767 1.00 64.38 196 ASP A N 1
ATOM 1585 C CA . ASP A 1 196 ? 27.439 4.972 -18.418 1.00 64.38 196 ASP A CA 1
ATOM 1586 C C . ASP A 1 196 ? 26.204 4.544 -17.583 1.00 64.38 196 ASP A C 1
ATOM 1588 O O . ASP A 1 196 ? 26.085 4.908 -16.411 1.00 64.38 196 ASP A O 1
ATOM 1592 N N . GLU A 1 197 ? 25.262 3.791 -18.169 1.00 76.81 197 GLU A N 1
ATOM 1593 C CA . GLU A 1 197 ? 23.969 3.450 -17.559 1.00 76.81 197 GLU A CA 1
ATOM 1594 C C . GLU A 1 197 ? 24.097 2.434 -16.409 1.00 76.81 197 GLU A C 1
ATOM 1596 O O . GLU A 1 197 ? 24.585 1.315 -16.582 1.00 76.81 197 GLU A O 1
ATOM 1601 N N . GLY A 1 198 ? 23.592 2.790 -15.223 1.00 87.25 198 GLY A N 1
ATOM 1602 C CA . GLY A 1 198 ? 23.655 1.934 -14.043 1.00 87.25 198 GLY A CA 1
ATOM 1603 C C . GLY A 1 198 ? 22.917 0.606 -14.157 1.00 87.25 198 GLY A C 1
ATOM 1604 O O . GLY A 1 198 ? 21.919 0.465 -14.871 1.00 87.25 198 GLY A O 1
ATOM 1605 N N . ASN A 1 199 ? 23.389 -0.379 -13.386 1.00 90.81 199 ASN A N 1
ATOM 1606 C CA . ASN A 1 199 ? 22.869 -1.747 -13.418 1.00 90.81 199 ASN A CA 1
ATOM 1607 C C . ASN A 1 199 ? 21.357 -1.814 -13.180 1.00 90.81 199 ASN A C 1
ATOM 1609 O O . ASN A 1 199 ? 20.695 -2.620 -13.824 1.00 90.81 199 ASN A O 1
ATOM 1613 N N . PHE A 1 200 ? 20.788 -0.935 -12.347 1.00 92.69 200 PHE A N 1
ATOM 1614 C CA . PHE A 1 200 ? 19.337 -0.842 -12.179 1.00 92.69 200 PHE A CA 1
ATOM 1615 C C . PHE A 1 200 ? 18.610 -0.579 -13.506 1.00 92.69 200 PHE A C 1
ATOM 1617 O O . PHE A 1 200 ? 17.699 -1.327 -13.861 1.00 92.69 200 PHE A O 1
ATOM 1624 N N . LEU A 1 201 ? 19.015 0.444 -14.265 1.00 91.25 201 LEU A N 1
ATOM 1625 C CA . LEU A 1 201 ? 18.359 0.797 -15.527 1.00 91.25 201 LEU A CA 1
ATOM 1626 C C . LEU A 1 201 ? 18.638 -0.243 -16.621 1.00 91.25 201 LEU A C 1
ATOM 1628 O O . LEU A 1 201 ? 17.712 -0.626 -17.341 1.00 91.25 201 LEU A O 1
ATOM 1632 N N . ARG A 1 202 ? 19.864 -0.783 -16.682 1.00 91.69 202 ARG A N 1
ATOM 1633 C CA . ARG A 1 202 ? 20.214 -1.900 -17.579 1.00 91.69 202 ARG A CA 1
ATOM 1634 C C . ARG A 1 202 ? 19.347 -3.137 -17.313 1.00 91.69 202 ARG A C 1
ATOM 1636 O O . ARG A 1 202 ? 18.821 -3.724 -18.256 1.00 91.69 202 ARG A O 1
ATOM 1643 N N . THR A 1 203 ? 19.128 -3.505 -16.047 1.00 94.69 203 THR A N 1
ATOM 1644 C CA . THR A 1 203 ? 18.232 -4.612 -15.674 1.00 94.69 203 THR A CA 1
ATOM 1645 C C . THR A 1 203 ? 16.763 -4.280 -15.943 1.00 94.69 203 THR A C 1
ATOM 1647 O O . THR A 1 203 ? 16.039 -5.148 -16.420 1.00 94.69 203 THR A O 1
ATOM 1650 N N . VAL A 1 204 ? 16.306 -3.042 -15.719 1.00 94.62 204 VAL A N 1
ATOM 1651 C CA . VAL A 1 204 ? 14.938 -2.619 -16.085 1.00 94.62 204 VAL A CA 1
ATOM 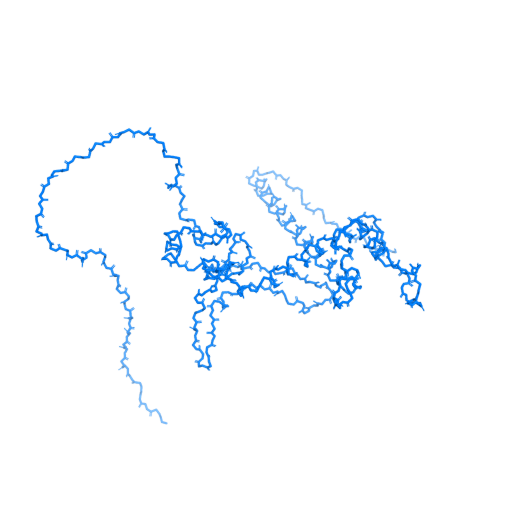1652 C C . VAL A 1 204 ? 14.692 -2.759 -17.590 1.00 94.62 204 VAL A C 1
ATOM 1654 O O . VAL A 1 204 ? 13.631 -3.252 -17.965 1.00 94.62 204 VAL A O 1
ATOM 1657 N N . ARG A 1 205 ? 15.661 -2.393 -18.441 1.00 92.94 205 ARG A N 1
ATOM 1658 C CA . ARG A 1 205 ? 15.586 -2.600 -19.899 1.00 92.94 205 ARG A CA 1
ATOM 1659 C C . ARG A 1 205 ? 15.552 -4.086 -20.261 1.00 92.94 205 ARG A C 1
ATOM 1661 O O . ARG A 1 205 ? 14.606 -4.507 -20.910 1.00 92.94 205 ARG A O 1
ATOM 1668 N N . LEU A 1 206 ? 16.490 -4.885 -19.747 1.00 95.31 206 LEU A N 1
ATOM 1669 C CA . LEU A 1 206 ? 16.536 -6.333 -20.001 1.00 95.31 206 LEU A CA 1
ATOM 1670 C C . LEU A 1 206 ? 15.241 -7.054 -19.585 1.00 95.31 206 LEU A C 1
ATOM 1672 O O . LEU A 1 206 ? 14.780 -7.957 -20.273 1.00 95.31 206 LEU A O 1
ATOM 1676 N N . VAL A 1 207 ? 14.627 -6.665 -18.463 1.00 96.94 207 VAL A N 1
ATOM 1677 C CA . VAL A 1 207 ? 13.333 -7.231 -18.047 1.00 96.94 207 VAL A CA 1
ATOM 1678 C C . VAL A 1 207 ? 12.191 -6.697 -18.922 1.00 96.94 207 VAL A C 1
ATOM 1680 O O . VAL A 1 207 ? 11.243 -7.433 -19.174 1.00 96.94 207 VAL A O 1
ATOM 1683 N N . ALA A 1 208 ? 12.272 -5.467 -19.438 1.00 96.50 208 ALA A N 1
ATOM 1684 C CA . ALA A 1 208 ? 11.289 -4.894 -20.364 1.00 96.50 208 ALA A CA 1
ATOM 1685 C C . ALA A 1 208 ? 11.277 -5.534 -21.764 1.00 96.50 208 ALA A C 1
ATOM 1687 O O . ALA A 1 208 ? 10.284 -5.378 -22.474 1.00 96.50 208 ALA A O 1
ATOM 1688 N N . ASP A 1 209 ? 12.311 -6.283 -22.150 1.00 96.50 209 ASP A N 1
ATOM 1689 C CA . ASP A 1 209 ? 12.294 -7.092 -23.378 1.00 96.50 209 ASP A CA 1
ATOM 1690 C C . ASP A 1 209 ? 11.338 -8.303 -23.262 1.00 96.50 209 ASP A C 1
ATOM 1692 O O . ASP A 1 209 ? 10.847 -8.810 -24.269 1.00 96.50 209 ASP A O 1
ATOM 1696 N N . PHE A 1 210 ? 11.017 -8.734 -22.031 1.00 97.19 210 PHE A N 1
ATOM 1697 C CA . PHE A 1 210 ? 10.161 -9.898 -21.744 1.00 97.19 210 PHE A CA 1
ATOM 1698 C C . PHE A 1 210 ? 8.898 -9.569 -20.924 1.00 97.19 210 PHE A C 1
ATOM 1700 O O . PHE A 1 210 ? 7.934 -10.337 -20.938 1.00 97.19 210 PHE A O 1
ATOM 1707 N N . ASP A 1 211 ? 8.868 -8.441 -20.207 1.00 97.31 211 ASP A N 1
ATOM 1708 C CA . ASP A 1 211 ? 7.732 -7.994 -19.399 1.00 97.31 211 ASP A CA 1
ATOM 1709 C C . ASP A 1 211 ? 6.970 -6.839 -20.078 1.00 97.31 211 ASP A C 1
ATOM 1711 O O . ASP A 1 211 ? 7.472 -5.711 -20.123 1.00 97.31 211 ASP A O 1
ATOM 1715 N N . PRO A 1 212 ? 5.719 -7.050 -20.535 1.00 96.06 212 PRO A N 1
ATOM 1716 C CA . PRO A 1 212 ? 4.974 -6.037 -21.283 1.00 96.06 212 PRO A CA 1
ATOM 1717 C C . PRO A 1 212 ? 4.574 -4.808 -20.446 1.00 96.06 212 PRO A C 1
ATOM 1719 O O . PRO A 1 212 ? 4.183 -3.786 -21.010 1.00 96.06 212 PRO A O 1
ATOM 1722 N N . VAL A 1 213 ? 4.667 -4.867 -19.110 1.00 95.25 213 VAL A N 1
ATOM 1723 C CA . VAL A 1 213 ? 4.361 -3.721 -18.239 1.00 95.25 213 VAL A CA 1
ATOM 1724 C C . VAL A 1 213 ? 5.558 -2.775 -18.164 1.00 95.25 213 VAL A C 1
ATOM 1726 O O . VAL A 1 213 ? 5.371 -1.564 -18.286 1.00 95.25 213 VAL A O 1
ATOM 1729 N N . LEU A 1 214 ? 6.783 -3.298 -18.024 1.00 95.00 214 LEU A N 1
ATOM 1730 C CA . LEU A 1 214 ? 7.995 -2.480 -18.151 1.00 95.00 214 LEU A CA 1
ATOM 1731 C C . LEU A 1 214 ? 8.225 -2.028 -19.597 1.00 95.00 214 LEU A C 1
ATOM 1733 O O . LEU A 1 214 ? 8.605 -0.879 -19.802 1.00 95.00 214 LEU A O 1
ATOM 1737 N N . ASN A 1 215 ? 7.925 -2.874 -20.588 1.00 94.94 215 ASN A N 1
ATOM 1738 C CA . ASN A 1 215 ? 7.981 -2.502 -22.003 1.00 94.94 215 ASN A CA 1
ATOM 1739 C C . ASN A 1 215 ? 7.140 -1.244 -22.271 1.00 94.94 215 ASN A C 1
ATOM 1741 O O . ASN A 1 215 ? 7.659 -0.220 -22.722 1.00 94.94 215 ASN A O 1
ATOM 1745 N N . LYS A 1 216 ? 5.864 -1.271 -21.851 1.00 93.44 216 LYS A N 1
ATOM 1746 C CA . LYS A 1 216 ? 4.984 -0.102 -21.927 1.00 93.44 216 LYS A CA 1
ATOM 1747 C C . LYS A 1 216 ? 5.528 1.084 -21.128 1.00 93.44 216 LYS A C 1
ATOM 1749 O O . LYS A 1 216 ? 5.536 2.192 -21.647 1.00 93.44 216 LYS A O 1
ATOM 1754 N N . LEU A 1 217 ? 6.001 0.880 -19.897 1.00 93.31 217 LEU A N 1
ATOM 1755 C CA . LEU A 1 217 ? 6.555 1.955 -19.061 1.00 93.31 217 LEU A CA 1
ATOM 1756 C C . LEU A 1 217 ? 7.704 2.714 -19.745 1.00 93.31 217 LEU A C 1
ATOM 1758 O O . LEU A 1 217 ? 7.803 3.936 -19.611 1.00 93.31 217 LEU A O 1
ATOM 1762 N N . LEU A 1 218 ? 8.576 2.005 -20.463 1.00 90.81 218 LEU A N 1
ATOM 1763 C CA . LEU A 1 218 ? 9.707 2.609 -21.162 1.00 90.81 218 LEU A CA 1
ATOM 1764 C C . LEU A 1 218 ? 9.273 3.331 -22.443 1.00 90.81 218 LEU A C 1
ATOM 1766 O O . LEU A 1 218 ? 9.667 4.483 -22.617 1.00 90.81 218 LEU A O 1
ATOM 1770 N N . ILE A 1 219 ? 8.435 2.705 -23.275 1.00 89.25 219 ILE A N 1
ATOM 1771 C CA . ILE A 1 219 ? 8.027 3.226 -24.596 1.00 89.25 219 ILE A CA 1
ATOM 1772 C C . ILE A 1 219 ? 6.991 4.363 -24.502 1.00 89.25 219 ILE A C 1
ATOM 1774 O O . ILE A 1 219 ? 6.960 5.235 -25.360 1.00 89.25 219 ILE A O 1
ATOM 1778 N N . ASP A 1 220 ? 6.150 4.391 -23.465 1.00 86.12 220 ASP A N 1
ATOM 1779 C CA . ASP A 1 220 ? 5.107 5.411 -23.274 1.00 86.12 220 ASP A CA 1
ATOM 1780 C C . ASP A 1 220 ? 5.733 6.800 -23.004 1.00 86.12 220 ASP A C 1
ATOM 1782 O O . ASP A 1 220 ? 6.213 7.077 -21.900 1.00 86.12 220 ASP A O 1
ATOM 1786 N N . GLU A 1 221 ? 5.803 7.655 -24.031 1.00 74.00 221 GLU A N 1
ATOM 1787 C CA . GLU A 1 221 ? 6.375 9.013 -23.951 1.00 74.00 221 GLU A CA 1
ATOM 1788 C C . GLU A 1 221 ? 5.439 10.022 -23.264 1.00 74.00 221 GLU A C 1
ATOM 1790 O O . GLU A 1 221 ? 5.907 10.985 -22.650 1.00 74.00 221 GLU A O 1
ATOM 1795 N N . GLU A 1 222 ? 4.123 9.784 -23.286 1.00 76.88 222 GLU A N 1
ATOM 1796 C CA . GLU A 1 222 ? 3.144 10.619 -22.577 1.00 76.88 222 GLU A CA 1
ATOM 1797 C C . GLU A 1 222 ? 3.307 10.493 -21.051 1.00 76.88 222 GLU A C 1
ATOM 1799 O O . GLU A 1 222 ? 3.158 11.475 -20.308 1.00 76.88 222 GLU A O 1
ATOM 1804 N N . LYS A 1 223 ? 3.689 9.305 -20.556 1.00 75.25 223 LYS A N 1
ATOM 1805 C CA . LYS A 1 223 ? 4.002 9.057 -19.139 1.00 75.25 223 LYS A CA 1
ATOM 1806 C C . LYS A 1 223 ? 5.335 9.678 -18.706 1.00 75.25 223 LYS A C 1
ATOM 1808 O O . LYS A 1 223 ? 6.345 9.006 -18.500 1.00 75.25 223 LYS A O 1
ATOM 1813 N N . ARG A 1 224 ? 5.277 10.981 -18.407 1.00 76.00 224 ARG A N 1
ATOM 1814 C CA . ARG A 1 224 ? 6.351 11.776 -17.768 1.00 76.00 224 ARG A CA 1
ATOM 1815 C C . ARG A 1 224 ? 6.871 11.198 -16.441 1.00 76.00 224 ARG A C 1
ATOM 1817 O O . ARG A 1 224 ? 8.008 11.463 -16.063 1.00 76.00 224 ARG A O 1
ATOM 1824 N N . VAL A 1 225 ? 6.049 10.441 -15.708 1.00 83.00 225 VAL A N 1
ATOM 1825 C CA . VAL A 1 225 ? 6.439 9.777 -14.453 1.00 83.00 225 VAL A CA 1
ATOM 1826 C C . VAL A 1 225 ? 6.742 8.313 -14.744 1.00 83.00 225 VAL A C 1
ATOM 1828 O O . VAL A 1 225 ? 5.858 7.596 -15.202 1.00 83.00 225 VAL A O 1
ATOM 1831 N N . LYS A 1 226 ? 7.968 7.858 -14.443 1.00 84.00 226 LYS A N 1
ATOM 1832 C CA . LYS A 1 226 ? 8.384 6.456 -14.663 1.00 84.00 226 LYS A CA 1
ATOM 1833 C C . LYS A 1 226 ? 8.881 5.715 -13.411 1.00 84.00 226 LYS A C 1
ATOM 1835 O O . LYS A 1 226 ? 9.098 4.515 -13.477 1.00 84.00 226 LYS A O 1
ATOM 1840 N N . TYR A 1 227 ? 9.045 6.399 -12.271 1.00 88.38 227 TYR A N 1
ATOM 1841 C CA . TYR A 1 227 ? 9.578 5.849 -11.002 1.00 88.38 227 TYR A CA 1
ATOM 1842 C C . TYR A 1 227 ? 10.981 5.199 -11.081 1.00 88.38 227 TYR A C 1
ATOM 1844 O O . TYR A 1 227 ? 11.418 4.552 -10.137 1.00 88.38 227 TYR A O 1
ATOM 1852 N N . LEU A 1 228 ? 11.725 5.410 -12.174 1.00 89.56 228 LEU A N 1
ATOM 1853 C CA . LEU A 1 228 ? 13.071 4.852 -12.373 1.00 89.56 228 LEU A CA 1
ATOM 1854 C C . LEU A 1 228 ? 14.210 5.762 -11.875 1.00 89.56 228 LEU A C 1
ATOM 1856 O O . LEU A 1 228 ? 15.374 5.381 -11.967 1.00 89.56 228 LEU A O 1
ATOM 1860 N N . SER A 1 229 ? 13.912 6.972 -11.392 1.00 86.25 229 SER A N 1
ATOM 1861 C CA . SER A 1 229 ? 14.932 7.972 -11.046 1.00 86.25 229 SER A CA 1
ATOM 1862 C C . SER A 1 229 ? 15.713 7.612 -9.781 1.00 86.25 229 SER A C 1
ATOM 1864 O O . SER A 1 229 ? 15.220 6.901 -8.905 1.00 86.25 229 SER A O 1
ATOM 1866 N N . TRP A 1 230 ? 16.927 8.156 -9.649 1.00 84.19 230 TRP A N 1
ATOM 1867 C CA . TRP A 1 230 ? 17.797 7.871 -8.507 1.00 84.19 230 TRP A CA 1
ATOM 1868 C C . TRP A 1 230 ? 17.149 8.191 -7.152 1.00 84.19 230 TRP A C 1
ATOM 1870 O O . TRP A 1 230 ? 17.320 7.423 -6.210 1.00 84.19 230 TRP A O 1
ATOM 1880 N N . LYS A 1 231 ? 16.352 9.267 -7.081 1.00 85.06 231 LYS A N 1
ATOM 1881 C CA . LYS A 1 231 ? 15.614 9.680 -5.876 1.00 85.06 231 LYS A CA 1
ATOM 1882 C C . LYS A 1 231 ? 14.586 8.633 -5.449 1.00 85.06 231 LYS A C 1
ATOM 1884 O O . LYS A 1 231 ? 14.611 8.191 -4.311 1.00 85.06 231 LYS A O 1
ATOM 1889 N N . VAL A 1 232 ? 13.769 8.159 -6.392 1.00 86.62 232 VAL A N 1
ATOM 1890 C CA . VAL A 1 232 ? 12.758 7.123 -6.130 1.00 86.62 232 VAL A CA 1
ATOM 1891 C C . VAL A 1 232 ? 13.404 5.787 -5.755 1.00 86.62 232 VAL A C 1
ATOM 1893 O O . VAL A 1 232 ? 12.876 5.068 -4.914 1.00 86.62 232 VAL A O 1
ATOM 1896 N N . GLN A 1 233 ? 14.561 5.452 -6.337 1.00 88.56 233 GLN A N 1
ATOM 1897 C CA . GLN A 1 233 ? 15.318 4.271 -5.913 1.00 88.56 233 GLN A CA 1
ATOM 1898 C C . GLN A 1 233 ? 15.751 4.387 -4.442 1.00 88.56 233 GLN A C 1
ATOM 1900 O O . GLN A 1 233 ? 15.553 3.428 -3.704 1.00 88.56 233 GLN A O 1
ATOM 1905 N N . ASN A 1 234 ? 16.273 5.544 -4.006 1.00 88.25 234 ASN A N 1
ATOM 1906 C CA . ASN A 1 234 ? 16.605 5.783 -2.595 1.00 88.25 234 ASN A CA 1
ATOM 1907 C C . ASN A 1 234 ? 15.354 5.670 -1.705 1.00 88.25 234 ASN A C 1
ATOM 1909 O O . ASN A 1 234 ? 15.340 4.829 -0.818 1.00 88.25 234 ASN A O 1
ATOM 1913 N N . GLU A 1 235 ? 14.269 6.394 -2.020 1.00 89.06 235 GLU A N 1
ATOM 1914 C CA . GLU A 1 235 ? 12.998 6.334 -1.270 1.00 89.06 235 GLU A CA 1
ATOM 1915 C C . GLU A 1 235 ? 12.484 4.889 -1.089 1.00 89.06 235 GLU A C 1
ATOM 1917 O O . GLU A 1 235 ? 11.977 4.528 -0.027 1.00 89.06 235 GLU A O 1
ATOM 1922 N N . ILE A 1 236 ? 12.625 4.036 -2.112 1.00 89.44 236 ILE A N 1
ATOM 1923 C CA . ILE A 1 236 ? 12.254 2.615 -2.038 1.00 89.44 236 ILE A CA 1
ATOM 1924 C C . ILE A 1 236 ? 13.215 1.819 -1.139 1.00 89.44 236 ILE A C 1
ATOM 1926 O O . ILE A 1 236 ? 12.754 0.961 -0.386 1.00 89.44 236 ILE A O 1
ATOM 1930 N N . ILE A 1 237 ? 14.523 2.079 -1.201 1.00 89.56 237 ILE A N 1
ATOM 1931 C CA . ILE A 1 237 ? 15.531 1.423 -0.352 1.00 89.56 237 ILE A CA 1
ATOM 1932 C C . ILE A 1 237 ? 15.312 1.792 1.117 1.00 89.56 237 ILE A C 1
ATOM 1934 O O . ILE A 1 237 ? 15.267 0.892 1.954 1.00 89.56 237 ILE A O 1
ATOM 1938 N N . ASP A 1 238 ? 15.091 3.071 1.420 1.00 86.56 238 ASP A N 1
ATOM 1939 C CA . ASP A 1 238 ? 14.854 3.564 2.780 1.00 86.56 238 ASP A CA 1
ATOM 1940 C C . ASP A 1 238 ? 13.563 2.965 3.367 1.00 86.56 238 ASP A C 1
ATOM 1942 O O . ASP A 1 238 ? 13.558 2.440 4.483 1.00 86.56 238 ASP A O 1
ATOM 1946 N N . LEU A 1 239 ? 12.481 2.912 2.575 1.00 85.88 239 LEU A N 1
ATOM 1947 C CA . LEU A 1 239 ? 11.239 2.222 2.949 1.00 85.88 239 LEU A CA 1
ATOM 1948 C C . LEU A 1 239 ? 11.451 0.728 3.251 1.00 85.88 239 LEU A C 1
ATOM 1950 O O . LEU A 1 239 ? 10.904 0.219 4.233 1.00 85.88 239 LEU A O 1
ATOM 1954 N N . LEU A 1 240 ? 12.226 0.017 2.425 1.00 86.94 240 LEU A N 1
ATOM 1955 C CA . LEU A 1 240 ? 12.540 -1.401 2.638 1.00 86.94 240 LEU A CA 1
ATOM 1956 C C . LEU A 1 240 ? 13.413 -1.603 3.887 1.00 86.94 240 LEU A C 1
ATOM 1958 O O . LEU A 1 240 ? 13.146 -2.514 4.674 1.00 86.94 240 LEU A O 1
ATOM 1962 N N . ALA A 1 241 ? 14.404 -0.736 4.102 1.00 86.88 241 ALA A N 1
ATOM 1963 C CA . ALA A 1 241 ? 15.291 -0.764 5.259 1.00 86.88 241 ALA A CA 1
ATOM 1964 C C . ALA A 1 241 ? 14.528 -0.524 6.572 1.00 86.88 241 ALA A C 1
ATOM 1966 O O . ALA A 1 241 ? 14.721 -1.277 7.530 1.00 86.88 241 ALA A O 1
ATOM 1967 N N . THR A 1 242 ? 13.593 0.433 6.626 1.00 81.81 242 THR A N 1
ATOM 1968 C CA . THR A 1 242 ? 12.786 0.639 7.841 1.00 81.81 242 THR A CA 1
ATOM 1969 C C . THR A 1 242 ? 11.810 -0.506 8.093 1.00 81.81 242 THR A C 1
ATOM 1971 O O . THR A 1 242 ? 11.637 -0.904 9.244 1.00 81.81 242 THR A O 1
ATOM 1974 N N . ILE A 1 243 ? 11.202 -1.096 7.056 1.00 82.69 243 ILE A N 1
ATOM 1975 C CA . ILE A 1 243 ? 10.366 -2.300 7.225 1.00 82.69 243 ILE A CA 1
ATOM 1976 C C . ILE A 1 243 ? 11.200 -3.454 7.810 1.00 82.69 243 ILE A C 1
ATOM 1978 O O . ILE A 1 243 ? 10.747 -4.124 8.740 1.00 82.69 243 ILE A O 1
ATOM 1982 N N . LEU A 1 244 ? 12.431 -3.645 7.326 1.00 85.62 244 LEU A N 1
ATOM 1983 C CA . LEU A 1 244 ? 13.359 -4.653 7.842 1.00 85.62 244 LEU A CA 1
ATOM 1984 C C . LEU A 1 244 ? 13.772 -4.374 9.299 1.00 85.62 244 LEU A C 1
ATOM 1986 O O . LEU A 1 244 ? 13.725 -5.281 10.127 1.00 85.62 244 LEU A O 1
ATOM 1990 N N . ILE A 1 245 ? 14.119 -3.132 9.643 1.00 85.31 245 ILE A N 1
ATOM 1991 C CA . ILE A 1 245 ? 14.526 -2.748 11.007 1.00 85.31 245 ILE A CA 1
ATOM 1992 C C . ILE A 1 245 ? 13.361 -2.847 12.002 1.00 85.31 245 ILE A C 1
ATOM 1994 O O . ILE A 1 245 ? 13.564 -3.310 13.126 1.00 85.31 245 ILE A O 1
ATOM 1998 N N . LEU A 1 246 ? 12.132 -2.506 11.601 1.00 80.88 246 LEU A N 1
ATOM 1999 C CA . LEU A 1 246 ? 10.935 -2.729 12.423 1.00 80.88 246 LEU A CA 1
ATOM 2000 C C . LEU A 1 246 ? 10.679 -4.226 12.660 1.00 80.88 246 LEU A C 1
ATOM 2002 O O . LEU A 1 246 ? 10.340 -4.617 13.777 1.00 80.88 246 LEU A O 1
ATOM 2006 N N . TYR A 1 247 ? 10.884 -5.068 11.643 1.00 84.00 247 TYR A N 1
ATOM 2007 C CA . TYR A 1 247 ? 10.759 -6.522 11.772 1.00 84.00 247 TYR A CA 1
ATOM 2008 C C . TYR A 1 247 ? 11.828 -7.118 12.703 1.00 84.00 247 TYR A C 1
ATOM 2010 O O . TYR A 1 247 ? 11.491 -7.863 13.621 1.00 84.00 247 TYR A O 1
ATOM 2018 N N . ILE A 1 248 ? 13.098 -6.733 12.533 1.00 87.19 248 ILE A N 1
ATOM 2019 C CA . ILE A 1 248 ? 14.207 -7.146 13.411 1.00 87.19 248 ILE A CA 1
ATOM 2020 C C . ILE A 1 248 ? 13.964 -6.684 14.854 1.00 87.19 248 ILE A C 1
ATOM 2022 O O . ILE A 1 248 ? 14.175 -7.459 15.784 1.00 87.19 248 ILE A O 1
ATOM 2026 N N . SER A 1 249 ? 13.466 -5.459 15.050 1.00 85.62 249 SER A N 1
ATOM 2027 C CA . SER A 1 249 ? 13.133 -4.948 16.388 1.00 85.62 249 SER A CA 1
ATOM 2028 C C . SER A 1 249 ? 12.028 -5.780 17.038 1.00 85.62 249 SER A C 1
ATOM 2030 O O . SER A 1 249 ? 12.200 -6.239 18.159 1.00 85.62 249 SER A O 1
ATOM 2032 N N . ASN A 1 250 ? 10.953 -6.091 16.303 1.00 85.19 250 ASN A N 1
ATOM 2033 C CA . ASN A 1 250 ? 9.866 -6.937 16.805 1.00 85.19 250 ASN A CA 1
ATOM 2034 C C . ASN A 1 250 ? 10.319 -8.367 17.158 1.00 85.19 250 ASN A C 1
ATOM 2036 O O . ASN A 1 250 ? 9.758 -8.976 18.068 1.00 85.19 250 ASN A O 1
ATOM 2040 N N . LEU A 1 251 ? 11.315 -8.909 16.447 1.00 91.38 251 LEU A N 1
ATOM 2041 C CA . LEU A 1 251 ? 11.941 -10.188 16.793 1.00 91.38 251 LEU A CA 1
ATOM 2042 C C . LEU A 1 251 ? 12.821 -10.086 18.046 1.00 91.38 251 LEU A C 1
ATOM 2044 O O . LEU A 1 251 ? 12.772 -10.997 18.871 1.00 91.38 251 LEU A O 1
ATOM 2048 N N . ARG A 1 252 ? 13.580 -8.992 18.219 1.00 90.94 252 ARG A N 1
ATOM 2049 C CA . ARG A 1 252 ? 14.347 -8.733 19.449 1.00 90.94 252 ARG A CA 1
ATOM 2050 C C . ARG A 1 252 ? 13.416 -8.635 20.655 1.00 90.94 252 ARG A C 1
ATOM 2052 O O . ARG A 1 252 ? 13.626 -9.367 21.611 1.00 90.94 252 ARG A O 1
ATOM 2059 N N . ASP A 1 253 ? 12.371 -7.812 20.577 1.00 88.56 253 ASP A N 1
ATOM 2060 C CA . ASP A 1 253 ? 11.445 -7.568 21.693 1.00 88.56 253 ASP A CA 1
ATOM 2061 C C . ASP A 1 253 ? 10.805 -8.881 22.195 1.00 88.56 253 ASP A C 1
ATOM 2063 O O . ASP A 1 253 ? 10.747 -9.137 23.394 1.00 88.56 253 ASP A O 1
ATOM 2067 N N . LYS A 1 254 ? 10.404 -9.768 21.270 1.00 92.56 254 LYS A N 1
ATOM 2068 C CA . LYS A 1 254 ? 9.878 -11.114 21.581 1.00 92.56 254 LYS A CA 1
ATOM 2069 C C . LYS A 1 254 ? 10.925 -12.069 22.153 1.00 92.56 254 LYS A C 1
ATOM 2071 O O . LYS A 1 254 ? 10.597 -12.936 22.959 1.00 92.56 254 LYS A O 1
ATOM 2076 N N . TYR A 1 255 ? 12.172 -11.964 21.699 1.00 94.06 255 TYR A N 1
ATOM 2077 C CA . TYR A 1 255 ? 13.273 -12.758 22.239 1.00 94.06 255 TYR A CA 1
ATOM 2078 C C . TYR A 1 255 ? 13.628 -12.308 23.663 1.00 94.06 255 TYR A C 1
ATOM 2080 O O . TYR A 1 255 ? 13.899 -13.148 24.516 1.00 94.06 255 TYR A O 1
ATOM 2088 N N . GLU A 1 256 ? 13.569 -11.004 23.936 1.00 92.81 256 GLU A N 1
ATOM 2089 C CA . GLU A 1 256 ? 13.750 -10.429 25.272 1.00 92.81 256 GLU A CA 1
ATOM 2090 C C . GLU A 1 256 ? 12.613 -10.871 26.214 1.00 92.81 256 GLU A C 1
ATOM 2092 O O . GLU A 1 256 ? 12.906 -11.432 27.266 1.00 92.81 256 GLU A O 1
ATOM 2097 N N . GLU A 1 257 ? 11.344 -10.800 25.789 1.00 94.06 257 GLU A N 1
ATOM 2098 C CA . GLU A 1 257 ? 10.185 -11.347 26.528 1.00 94.06 257 GLU A CA 1
ATOM 2099 C C . GLU A 1 257 ? 10.345 -12.845 26.875 1.00 94.06 257 GLU A C 1
ATOM 2101 O O . GLU A 1 257 ? 10.097 -13.264 28.009 1.00 94.06 257 GLU A O 1
ATOM 2106 N N . PHE A 1 258 ? 10.804 -13.663 25.920 1.00 94.31 258 PHE A N 1
ATOM 2107 C CA . PHE A 1 258 ? 11.066 -15.089 26.143 1.00 94.31 258 PHE A CA 1
ATOM 2108 C C . PHE A 1 258 ? 12.225 -15.338 27.123 1.00 94.31 258 PHE A C 1
ATOM 2110 O O . PHE A 1 258 ? 12.134 -16.225 27.980 1.00 94.31 258 PHE A O 1
ATOM 2117 N N . VAL A 1 259 ? 13.312 -14.568 27.012 1.00 92.75 259 VAL A N 1
ATOM 2118 C CA . VAL A 1 259 ? 14.470 -14.659 27.912 1.00 92.75 259 VAL A CA 1
ATOM 2119 C C . VAL A 1 259 ? 14.082 -14.256 29.332 1.00 92.75 259 VAL A C 1
ATOM 2121 O O . VAL A 1 259 ? 14.420 -14.980 30.266 1.00 92.75 259 VAL A O 1
ATOM 2124 N N . ASP A 1 260 ? 13.330 -13.173 29.509 1.00 92.00 260 ASP A N 1
ATOM 2125 C CA . ASP A 1 260 ? 12.936 -12.686 30.833 1.00 92.00 260 ASP A CA 1
ATOM 2126 C C . ASP A 1 260 ? 11.941 -13.640 31.516 1.00 92.00 260 ASP A C 1
ATOM 2128 O O . ASP A 1 260 ? 12.156 -14.023 32.665 1.00 92.00 260 ASP A O 1
ATOM 2132 N N . SER A 1 261 ? 10.953 -14.169 30.783 1.00 95.19 261 SER A N 1
ATOM 2133 C CA . SER A 1 261 ? 10.060 -15.233 31.282 1.00 95.19 261 SER A CA 1
ATOM 2134 C C . SER A 1 261 ? 10.820 -16.512 31.682 1.00 95.19 261 SER A C 1
ATOM 2136 O O . SER A 1 261 ? 10.513 -17.149 32.695 1.00 95.19 261 SER A O 1
ATOM 2138 N N . SER A 1 262 ? 11.871 -16.869 30.935 1.00 92.56 262 SER A N 1
ATOM 2139 C CA . SER A 1 262 ? 12.752 -17.997 31.275 1.00 92.56 262 SER A CA 1
ATOM 2140 C C . SER A 1 262 ? 13.598 -17.715 32.525 1.00 92.56 262 SER A C 1
ATOM 2142 O O . SER A 1 262 ? 13.774 -18.599 33.366 1.00 92.56 262 SER A O 1
ATOM 2144 N N . ASN A 1 263 ? 14.091 -16.483 32.678 1.00 91.31 263 ASN A N 1
ATOM 2145 C CA . ASN A 1 263 ? 14.843 -16.046 33.854 1.00 91.31 263 ASN A CA 1
ATOM 2146 C C . ASN A 1 263 ? 13.965 -16.074 35.115 1.00 91.31 263 ASN A C 1
ATOM 2148 O O . ASN A 1 263 ? 14.399 -16.586 36.146 1.00 91.31 263 ASN A O 1
ATOM 2152 N N . ASP A 1 264 ? 12.719 -15.606 35.036 1.00 93.00 264 ASP A N 1
ATOM 2153 C CA . ASP A 1 264 ? 11.774 -15.634 36.159 1.00 93.00 264 ASP A CA 1
ATOM 2154 C C . ASP A 1 264 ? 11.456 -17.061 36.630 1.00 93.00 264 ASP A C 1
ATOM 2156 O O . ASP A 1 264 ? 11.382 -17.312 37.836 1.00 93.00 264 ASP A O 1
ATOM 2160 N N . LEU A 1 265 ? 11.341 -18.024 35.708 1.00 93.81 265 LEU A N 1
ATOM 2161 C CA . LEU A 1 265 ? 11.202 -19.443 36.054 1.00 93.81 265 LEU A CA 1
ATOM 2162 C C . LEU A 1 265 ? 12.457 -19.998 36.744 1.00 93.81 265 LEU A C 1
ATOM 2164 O O . LEU A 1 265 ? 12.336 -20.649 37.783 1.00 93.81 265 LEU A O 1
ATOM 2168 N N . CYS A 1 266 ? 13.653 -19.699 36.230 1.00 93.19 266 CYS A N 1
ATOM 2169 C CA . CYS A 1 266 ? 14.913 -20.092 36.868 1.00 93.19 266 CYS A CA 1
ATOM 2170 C C . CYS A 1 266 ? 15.043 -19.509 38.284 1.00 93.19 266 CYS A C 1
ATOM 2172 O O . CYS A 1 266 ? 15.298 -20.260 39.227 1.00 93.19 266 CYS A O 1
ATOM 2174 N N . ASN A 1 267 ? 14.771 -18.212 38.456 1.00 91.31 267 ASN A N 1
ATOM 2175 C CA . ASN A 1 267 ? 14.753 -17.535 39.756 1.00 91.31 267 ASN A CA 1
ATOM 2176 C C . ASN A 1 267 ? 13.759 -18.200 40.725 1.00 91.31 267 ASN A C 1
ATOM 2178 O O . ASN A 1 267 ? 14.112 -18.518 41.862 1.00 91.31 267 ASN A O 1
ATOM 2182 N N . LYS A 1 268 ? 12.533 -18.480 40.264 1.00 94.88 268 LYS A N 1
ATOM 2183 C CA . LYS A 1 268 ? 11.474 -19.147 41.041 1.00 94.88 268 LYS A CA 1
ATOM 2184 C C . LYS A 1 268 ? 11.828 -20.580 41.459 1.00 94.88 268 LYS A C 1
ATOM 2186 O O . LYS A 1 268 ? 11.320 -21.056 42.473 1.00 94.88 268 LYS A O 1
ATOM 2191 N N . TRP A 1 269 ? 12.678 -21.264 40.698 1.00 96.06 269 TRP A N 1
ATOM 2192 C CA . TRP A 1 269 ? 13.167 -22.614 40.997 1.00 96.06 269 TRP A CA 1
ATOM 2193 C C . TRP A 1 269 ? 14.545 -22.641 41.682 1.00 96.06 269 TRP A C 1
ATOM 2195 O O . TRP A 1 269 ? 15.071 -23.722 41.936 1.00 96.06 269 TRP A O 1
ATOM 2205 N N . GLY A 1 270 ? 15.137 -21.482 41.997 1.00 93.00 270 GLY A N 1
ATOM 2206 C CA . GLY A 1 270 ? 16.470 -21.390 42.606 1.00 93.00 270 GLY A CA 1
ATOM 2207 C C . GLY A 1 270 ? 17.619 -21.813 41.680 1.00 93.00 270 GLY A C 1
ATOM 2208 O O . GLY A 1 270 ? 18.713 -22.115 42.157 1.00 93.00 270 GLY A O 1
ATOM 2209 N N . ILE A 1 271 ? 17.386 -21.853 40.365 1.00 92.69 271 ILE A N 1
ATOM 2210 C CA . ILE A 1 271 ? 18.386 -22.220 39.359 1.00 92.69 271 ILE A CA 1
ATOM 2211 C C . ILE A 1 271 ? 19.282 -20.997 39.094 1.00 92.69 271 ILE A C 1
ATOM 2213 O O . ILE A 1 271 ? 18.770 -19.957 38.674 1.00 92.69 271 ILE A O 1
ATOM 2217 N N . PRO A 1 272 ? 20.610 -21.083 39.305 1.00 88.31 272 PRO A N 1
ATOM 2218 C CA . PRO A 1 272 ? 21.502 -19.941 39.144 1.00 88.31 272 PRO A CA 1
ATOM 2219 C C . PRO A 1 272 ? 21.666 -19.553 37.668 1.00 88.31 272 PRO A C 1
ATOM 2221 O O . PRO A 1 272 ? 22.143 -20.335 36.845 1.00 88.31 272 PRO A O 1
ATOM 2224 N N . ILE A 1 273 ? 21.316 -18.308 37.349 1.00 85.12 273 ILE A N 1
ATOM 2225 C CA . ILE A 1 273 ? 21.449 -17.720 36.012 1.00 85.12 273 ILE A CA 1
ATOM 2226 C C . ILE A 1 273 ? 22.825 -17.053 35.898 1.00 85.12 273 ILE A C 1
ATOM 2228 O O . ILE A 1 273 ? 23.218 -16.277 36.770 1.00 85.12 273 ILE A O 1
ATOM 2232 N N . GLN A 1 274 ? 23.560 -17.304 34.811 1.00 77.00 274 GLN A N 1
ATOM 2233 C CA . GLN A 1 274 ? 24.756 -16.512 34.508 1.00 77.00 274 GLN A CA 1
ATOM 2234 C C . GLN A 1 274 ? 24.335 -15.111 34.053 1.00 77.00 274 GLN A C 1
ATOM 2236 O O . GLN A 1 274 ? 23.618 -14.967 33.063 1.00 77.00 274 GLN A O 1
ATOM 2241 N N . SER A 1 275 ? 24.791 -14.071 34.753 1.00 64.94 275 SER A N 1
ATOM 2242 C CA . SER A 1 275 ? 24.552 -12.689 34.335 1.00 64.94 275 SER A CA 1
ATOM 2243 C C . SER A 1 275 ? 25.162 -12.418 32.954 1.00 64.94 275 SER A C 1
ATOM 2245 O O . SER A 1 275 ? 26.196 -12.987 32.589 1.00 64.94 275 SER A O 1
ATOM 2247 N N . LYS A 1 276 ? 24.528 -11.531 32.168 1.00 60.97 276 LYS A N 1
ATOM 2248 C CA . LYS A 1 276 ? 25.083 -11.062 30.887 1.00 60.97 276 LYS A CA 1
ATOM 2249 C C . LYS A 1 276 ? 26.509 -10.558 31.138 1.00 60.97 276 LYS A C 1
ATOM 2251 O O . LYS A 1 276 ? 26.687 -9.576 31.855 1.00 60.97 276 LYS A O 1
ATOM 2256 N N . ARG A 1 277 ? 27.518 -11.222 30.554 1.00 55.16 277 ARG A N 1
ATOM 2257 C CA . ARG A 1 277 ? 28.911 -10.757 30.623 1.00 55.16 277 ARG A CA 1
ATOM 2258 C C . ARG A 1 277 ? 28.970 -9.324 30.109 1.00 55.16 277 ARG A C 1
ATOM 2260 O O . ARG A 1 277 ? 28.623 -9.079 28.956 1.00 55.16 277 ARG A O 1
ATOM 2267 N N . SER A 1 278 ? 29.450 -8.406 30.942 1.00 48.75 278 SER A N 1
ATOM 2268 C CA . SER A 1 278 ? 29.780 -7.048 30.525 1.00 48.75 278 SER A CA 1
ATOM 2269 C C . SER A 1 278 ? 30.829 -7.119 29.418 1.00 48.75 278 SER A C 1
ATOM 2271 O O . SER A 1 278 ? 31.996 -7.401 29.688 1.00 48.75 278 SER A O 1
ATOM 2273 N N . ILE A 1 279 ? 30.421 -6.893 28.167 1.00 52.50 279 ILE A N 1
ATOM 2274 C CA . ILE A 1 279 ? 31.359 -6.756 27.053 1.00 52.50 279 ILE A CA 1
ATOM 2275 C C . ILE A 1 279 ? 32.025 -5.392 27.216 1.00 52.50 279 ILE A C 1
ATOM 2277 O O . ILE A 1 279 ? 31.545 -4.378 26.713 1.00 52.50 279 ILE A O 1
ATOM 2281 N N . SER A 1 280 ? 33.128 -5.363 27.962 1.00 43.62 280 SER A N 1
ATOM 2282 C CA . SER A 1 280 ? 34.040 -4.229 27.960 1.00 43.62 280 SER A CA 1
ATOM 2283 C C . SER A 1 280 ? 34.615 -4.101 26.553 1.00 43.62 280 SER A C 1
ATOM 2285 O O . SER A 1 280 ? 35.494 -4.877 26.170 1.00 43.62 280 SER A O 1
ATOM 2287 N N . MET A 1 281 ? 34.111 -3.143 25.774 1.00 46.88 281 MET A N 1
ATOM 2288 C CA . MET A 1 281 ? 34.784 -2.729 24.548 1.00 46.88 281 MET A CA 1
ATOM 2289 C C . MET A 1 281 ? 36.185 -2.256 24.932 1.00 46.88 281 MET A C 1
ATOM 2291 O O . MET A 1 281 ? 36.336 -1.246 25.619 1.00 46.88 281 MET A O 1
ATOM 2295 N N . ALA A 1 282 ? 37.203 -3.012 24.525 1.00 40.19 282 ALA A N 1
ATOM 2296 C CA . ALA A 1 282 ? 38.573 -2.541 24.614 1.00 40.19 282 ALA A CA 1
ATOM 2297 C C . ALA A 1 282 ? 38.701 -1.273 23.748 1.00 40.19 282 ALA A C 1
ATOM 2299 O O . ALA A 1 282 ? 38.118 -1.234 22.659 1.00 40.19 282 ALA A O 1
ATOM 2300 N N . PRO A 1 283 ? 39.428 -0.236 24.198 1.00 50.72 283 PRO A N 1
ATOM 2301 C CA . PRO A 1 283 ? 39.701 0.909 23.346 1.00 50.72 283 PRO A CA 1
ATOM 2302 C C . PRO A 1 283 ? 40.498 0.432 22.129 1.00 50.72 283 PRO A C 1
ATOM 2304 O O . PRO A 1 283 ? 41.537 -0.214 22.275 1.00 50.72 283 PRO A O 1
ATOM 2307 N N . HIS A 1 284 ? 39.999 0.736 20.931 1.00 49.41 284 HIS A N 1
ATOM 2308 C CA . HIS A 1 284 ? 40.776 0.551 19.712 1.00 49.41 284 HIS A CA 1
ATOM 2309 C C . HIS A 1 284 ? 41.962 1.524 19.729 1.00 49.41 284 HIS A C 1
ATOM 2311 O O . HIS A 1 284 ? 41.768 2.730 19.891 1.00 49.41 284 HIS A O 1
ATOM 2317 N N . PHE A 1 285 ? 43.162 0.964 19.577 1.00 51.22 285 PHE A N 1
ATOM 2318 C CA . PHE A 1 285 ? 44.375 1.670 19.163 1.00 51.22 285 PHE A CA 1
ATOM 2319 C C . PHE A 1 285 ? 44.445 1.710 17.629 1.00 51.22 285 PHE A C 1
ATOM 2321 O O . PHE A 1 285 ? 43.915 0.758 17.007 1.00 51.22 285 PHE A O 1
#

Radius of gyration: 31.44 Å; chains: 1; bounding box: 104×81×75 Å

pLDDT: mean 74.89, std 24.91, range [23.31, 97.31]

Foldseek 3Di:
DDDDDDDDDDDPDPPPDDDDPPDDDDDDDDDDDDDDDDDDDDDDDDDDPDDPDPQQPLAPLVDDQADDDPVVLVVSVVVAAAQDPDPADWAFQLDPPDPPSDTDTDHSLVQFDQDPVRDTDGPRQWHAHPNVSDIDGSCCRHPPPPVPPPNDCCVVVVVVLVVVLVVVLLVLLVVCVVVVHDQAFCCDDDVPDPVSGGPSVVVLVVVLVPDVSSVCLVPVPVCPDNCSDPVSSSSSVSSVVRVVVVVVVVVVVVVVVVVVVVVVVCVVVVNDDDPDPPPPDDDDD

Organism: Aphis craccivora (NCBI:txid307492)

Secondary structure (DSSP, 8-state):
--------------------S----PPP--------------------S-----SSTT-GGGS-SS---HHHHHHHHHH------S-PPBPPP--SS-TT----B--GGGGEEE-TTS-EEE-TTEEEETTTTEEEEHHHHHS--TTSTT---HHHHHHHHHHHHHHHHHHHHHHHHHTT--S--STTS-TT-SSS--HHHHHHHHHHTT-HHHHHHHH-SS----S-SHHHHHHHHHHHHHHHHHHHHHHHHHHHHHHHHHHHHHHHTTPPPPP------PPP-

Sequence (285 aa):
MNINMDNVSNTNEIHMQSYDVDKVKFNSDDDENSLVLSYSSISDVKTYNSDLITAFPTDRGKFSETINNANLKRKIILFGPCKPNIKFPVNAVTNFDDSNAKQRTFSSQYYFVMNPTGIKIPRSWLCYSVDLNRVYCESCWLFADRKYPKFNLNWINEAKYWRVVLTRIIKIILFLTSGNTALRGNEGKSGTSRDDEGNFLRTVRLVADFDPVLNKLLIDEEKRVKYLSWKVQNEIIDLLATILILYISNLRDKYEEFVDSSNDLCNKWGIPIQSKRSISMAPHF

InterPro domains:
  IPR025398 ZMYM1-like, RNase-like domain [PF14291] (157-271)